Protein AF-A0AAV8ZEA8-F1 (afdb_monomer)

Sequence (192 aa):
FHSNLIKFFSFSVVALVYIRYRQVKELCEKNELKPVTKKLNKICLYLGFIACYGVVMVASFQETNVLVVHLMGAAMCFGLGTIYEVLQVSISVLLYPTFGDKLVIIFRGICAVICLITHGLTFAFGVAAWFQFTGTDITKWERKDGGYDLHLISVISEWILAIVTQLFLVSFAGEFRLVQFSEPTMSPREIA

Secondary structure (DSSP, 8-state):
-HHHHHHHHHHHHHHHHHHHHHHHHHHHHHS---HHHHHHHHHHHHHHHHHHHHHHHHHHS-HHHHHHHHHHHHIIIIIHHHHHHHHHHHHHHHHTTTSS-HHHHHHHHHHHHHHHHHHHHHHHHHHHHHHH--SS-TT---TTSTTHHHHHHHHHHHHHHHHHHHHHHHTTHHHHTTPPPPPPP-PPPP--

Nearest PDB structures (foldseek):
  6rwa-assembly1_A  TM=2.600E-01  e=2.079E+00  Photorhabdus luminescens
  8cq2-assembly1_E  TM=2.827E-01  e=3.944E+00  Photorhabdus luminescens
  6h2f-assembly1_D  TM=1.748E-01  e=6.456E+00  Aeromonas hydrophila subsp. hydrophila AL09-71
  3ja6-assembly1_H  TM=1.703E-01  e=5.046E+00  Escherichia coli

Structure (mmCIF, N/CA/C/O backbone):
data_AF-A0AAV8ZEA8-F1
#
_entry.id   AF-A0AAV8ZEA8-F1
#
loop_
_atom_site.group_PDB
_atom_site.id
_atom_site.type_symbol
_atom_site.label_atom_id
_atom_site.label_alt_id
_atom_site.label_comp_id
_atom_site.label_asym_id
_atom_site.label_entity_id
_atom_site.label_seq_id
_atom_site.pdbx_PDB_ins_code
_atom_site.Cartn_x
_atom_site.Cartn_y
_atom_site.Cartn_z
_atom_site.occupancy
_atom_site.B_iso_or_equiv
_atom_site.auth_seq_id
_atom_site.auth_comp_id
_atom_site.auth_asym_id
_atom_site.auth_atom_id
_atom_site.pdbx_PDB_model_num
ATOM 1 N N . PHE A 1 1 ? -2.559 18.029 -16.724 1.00 44.84 1 PHE A N 1
ATOM 2 C CA . PHE A 1 1 ? -3.841 17.415 -16.308 1.00 44.84 1 PHE A CA 1
ATOM 3 C C . PHE A 1 1 ? -3.645 16.112 -15.526 1.00 44.84 1 PHE A C 1
ATOM 5 O O . PHE A 1 1 ? -4.086 16.063 -14.387 1.00 44.84 1 PHE A O 1
ATOM 12 N N . HIS A 1 2 ? -2.921 15.109 -16.049 1.00 55.06 2 HIS A N 1
ATOM 13 C CA . HIS A 1 2 ? -2.700 13.822 -15.353 1.00 55.06 2 HIS A CA 1
ATOM 14 C C . HIS A 1 2 ? -2.015 13.946 -13.969 1.00 55.06 2 HIS A C 1
ATOM 16 O O . HIS A 1 2 ? -2.480 13.345 -13.008 1.00 55.06 2 HIS A O 1
ATOM 22 N N . SER A 1 3 ? -0.990 14.798 -13.815 1.00 62.41 3 SER A N 1
ATOM 23 C CA . SER A 1 3 ? -0.296 14.988 -12.520 1.00 62.41 3 SER A CA 1
ATOM 24 C C . SER A 1 3 ? -1.189 15.582 -11.410 1.00 62.41 3 SER A C 1
ATOM 26 O O . SER A 1 3 ? -1.038 15.233 -10.242 1.00 62.41 3 SER A O 1
ATOM 28 N N . ASN A 1 4 ? -2.162 16.438 -11.748 1.00 69.06 4 ASN A N 1
ATOM 29 C CA . ASN A 1 4 ? -3.035 17.069 -10.746 1.00 69.06 4 ASN A CA 1
ATOM 30 C C . ASN A 1 4 ? -4.078 16.091 -10.188 1.00 69.06 4 ASN A C 1
ATOM 32 O O . ASN A 1 4 ? -4.397 16.154 -9.003 1.00 69.06 4 ASN A O 1
ATOM 36 N N . LEU A 1 5 ? -4.566 15.164 -11.020 1.00 71.31 5 LEU A N 1
ATOM 37 C CA . LEU A 1 5 ? -5.507 14.127 -10.594 1.00 71.31 5 LEU A CA 1
ATOM 38 C C . LEU A 1 5 ? -4.861 13.179 -9.579 1.00 71.31 5 LEU A C 1
ATOM 40 O O . LEU A 1 5 ? -5.462 12.877 -8.552 1.00 71.31 5 LEU A O 1
ATOM 44 N N . ILE A 1 6 ? -3.612 12.771 -9.823 1.00 67.50 6 ILE A N 1
ATOM 45 C CA . ILE A 1 6 ? -2.898 11.878 -8.904 1.00 67.50 6 ILE A CA 1
ATOM 46 C C . ILE A 1 6 ? -2.579 12.595 -7.586 1.00 67.50 6 ILE A C 1
ATOM 48 O O . ILE A 1 6 ? -2.721 12.002 -6.525 1.00 67.50 6 ILE A O 1
ATOM 52 N N . LYS A 1 7 ? -2.251 13.894 -7.610 1.00 68.25 7 LYS A N 1
ATOM 53 C CA . LYS A 1 7 ? -2.067 14.685 -6.378 1.00 68.25 7 LYS A CA 1
ATOM 54 C C . LYS A 1 7 ? -3.353 14.791 -5.549 1.00 68.25 7 LYS A C 1
ATOM 56 O O . LYS A 1 7 ? -3.305 14.655 -4.328 1.00 68.25 7 LYS A O 1
ATOM 61 N N . PHE A 1 8 ? -4.501 14.996 -6.197 1.00 74.19 8 PHE A N 1
ATOM 62 C CA . PHE A 1 8 ? -5.804 14.984 -5.523 1.00 74.19 8 PHE A CA 1
ATOM 63 C C . PHE A 1 8 ? -6.130 13.601 -4.937 1.00 74.19 8 PHE A C 1
ATOM 65 O O . PHE A 1 8 ? -6.609 13.485 -3.805 1.00 74.19 8 PHE A O 1
ATOM 72 N N . PHE A 1 9 ? -5.808 12.543 -5.682 1.00 74.75 9 PHE A N 1
ATOM 73 C CA . PHE A 1 9 ? -5.916 11.172 -5.206 1.00 74.75 9 PHE A CA 1
ATOM 74 C C . PHE A 1 9 ? -5.034 10.933 -3.966 1.00 74.75 9 PHE A C 1
ATOM 76 O O . PHE A 1 9 ? -5.543 10.471 -2.948 1.00 74.75 9 PHE A O 1
ATOM 83 N N . SER A 1 10 ? -3.761 11.349 -3.978 1.00 73.00 10 SER A N 1
ATOM 84 C CA . SER A 1 10 ? -2.870 11.256 -2.813 1.00 73.00 10 SER A CA 1
ATOM 85 C C . SER A 1 10 ? -3.448 11.954 -1.582 1.00 73.00 10 SER A C 1
ATOM 87 O O . SER A 1 10 ? -3.397 11.398 -0.489 1.00 73.00 10 SER A O 1
ATOM 89 N N . PHE A 1 11 ? -4.041 13.143 -1.740 1.00 81.00 11 PHE A N 1
ATOM 90 C CA . PHE A 1 11 ? -4.688 13.846 -0.627 1.00 81.00 11 PHE A CA 1
ATOM 91 C C . PHE A 1 11 ? -5.869 13.050 -0.052 1.00 81.00 11 PHE A C 1
ATOM 93 O O . PHE A 1 11 ? -6.026 12.953 1.166 1.00 81.00 11 PHE A O 1
ATOM 100 N N . SER A 1 12 ? -6.659 12.419 -0.922 1.00 84.56 12 SER A N 1
ATOM 101 C CA . SER A 1 12 ? -7.774 11.558 -0.515 1.00 84.56 12 SER A CA 1
ATOM 102 C C . SER A 1 12 ? -7.289 10.327 0.262 1.00 84.56 12 SER A C 1
ATOM 104 O O . SER A 1 12 ? -7.899 9.957 1.266 1.00 84.56 12 SER A O 1
ATOM 106 N N . VAL A 1 13 ? -6.159 9.729 -0.136 1.00 87.75 13 VAL A N 1
ATOM 107 C CA . VAL A 1 13 ? -5.550 8.606 0.597 1.00 87.75 13 VAL A CA 1
ATOM 108 C C . VAL A 1 13 ? -4.981 9.057 1.946 1.00 87.75 13 VAL A C 1
ATOM 110 O O . VAL A 1 13 ? -5.185 8.369 2.943 1.00 87.75 13 VAL A O 1
ATOM 113 N N . VAL A 1 14 ? -4.353 10.236 2.030 1.00 92.38 14 VAL A N 1
ATOM 114 C CA . VAL A 1 14 ? -3.906 10.811 3.316 1.00 92.38 14 VAL A CA 1
ATOM 115 C C . VAL A 1 14 ? -5.090 10.997 4.266 1.00 92.38 14 VAL A C 1
ATOM 117 O O . VAL A 1 14 ? -5.013 10.603 5.433 1.00 92.38 14 VAL A O 1
ATOM 120 N N . ALA A 1 15 ? -6.199 11.553 3.769 1.00 91.81 15 ALA A N 1
ATOM 121 C CA . ALA A 1 15 ? -7.421 11.710 4.548 1.00 91.81 15 ALA A CA 1
ATOM 122 C C . ALA A 1 15 ? -7.966 10.350 5.012 1.00 91.81 15 ALA A C 1
ATOM 124 O O . ALA A 1 15 ? -8.276 10.193 6.190 1.00 91.81 15 ALA A O 1
ATOM 125 N N . LEU A 1 16 ? -8.008 9.347 4.129 1.00 93.44 16 LEU A N 1
ATOM 126 C CA . LEU A 1 16 ? -8.414 7.979 4.462 1.00 93.44 16 LEU A CA 1
ATOM 127 C C . LEU A 1 16 ? -7.542 7.375 5.56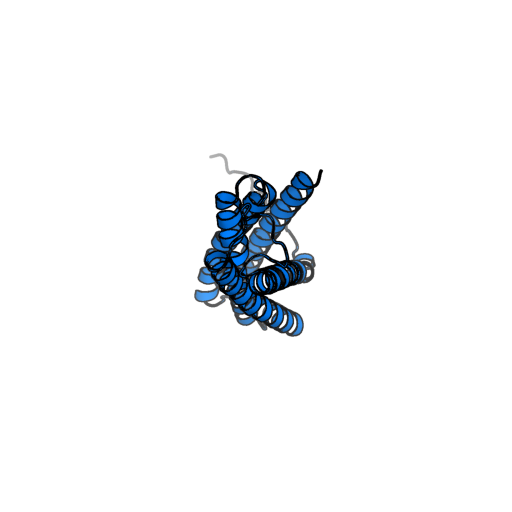9 1.00 93.44 16 LEU A C 1
ATOM 129 O O . LEU A 1 16 ? -8.081 6.860 6.549 1.00 93.44 16 LEU A O 1
ATOM 133 N N . VAL A 1 17 ? -6.214 7.468 5.456 1.00 95.56 17 VAL A N 1
ATOM 134 C CA . VAL A 1 17 ? -5.270 6.957 6.465 1.00 95.56 17 VAL A CA 1
ATOM 135 C C . VAL A 1 17 ? -5.513 7.632 7.814 1.00 95.56 17 VAL A C 1
ATOM 137 O O . VAL A 1 17 ? -5.556 6.960 8.848 1.00 95.56 17 VAL A O 1
ATOM 140 N N . TYR A 1 18 ? -5.717 8.951 7.815 1.00 95.19 18 TYR A N 1
ATOM 141 C CA . TYR A 1 18 ? -5.986 9.705 9.035 1.00 95.19 18 TYR A CA 1
ATOM 142 C C . TYR A 1 18 ? -7.343 9.352 9.658 1.00 95.19 18 TYR A C 1
ATOM 144 O O . TYR A 1 18 ? -7.418 9.109 10.865 1.00 95.19 18 TYR A O 1
ATOM 152 N N . ILE A 1 19 ? -8.409 9.276 8.856 1.00 94.31 19 ILE A N 1
ATOM 153 C CA . ILE A 1 19 ? -9.749 8.887 9.316 1.00 94.31 19 ILE A CA 1
ATOM 154 C C . ILE A 1 19 ? -9.699 7.479 9.908 1.00 94.31 19 ILE A C 1
ATOM 156 O O . ILE A 1 19 ? -10.193 7.272 11.018 1.00 94.31 19 ILE A O 1
ATOM 160 N N . ARG A 1 20 ? -9.025 6.532 9.239 1.00 95.50 20 ARG A N 1
ATOM 161 C CA . ARG A 1 20 ? -8.834 5.175 9.762 1.00 95.50 20 ARG A CA 1
ATOM 162 C C . ARG A 1 20 ? -8.111 5.189 11.104 1.00 95.50 20 ARG A C 1
ATOM 164 O O . ARG A 1 20 ? -8.562 4.545 12.047 1.00 95.50 20 ARG A O 1
ATOM 171 N N . TYR A 1 21 ? -7.031 5.959 11.221 1.00 96.31 21 TYR A N 1
ATOM 172 C CA . TYR A 1 21 ? -6.312 6.111 12.483 1.00 96.31 21 TYR A CA 1
ATOM 173 C C . TYR A 1 21 ? -7.220 6.627 13.607 1.00 96.31 21 TYR A C 1
ATOM 175 O O . TYR A 1 21 ? -7.222 6.062 14.706 1.00 96.31 21 TYR A O 1
ATOM 183 N N . ARG A 1 22 ? -8.008 7.677 13.339 1.00 94.38 22 ARG A N 1
ATOM 184 C CA . ARG A 1 22 ? -8.935 8.263 14.317 1.00 94.38 22 ARG A CA 1
ATOM 185 C C . ARG A 1 22 ? -10.030 7.282 14.721 1.00 94.38 22 ARG A C 1
ATOM 187 O O . ARG A 1 22 ? -10.283 7.148 15.912 1.00 94.38 22 ARG A O 1
ATOM 194 N N . GLN A 1 23 ? -10.599 6.557 13.763 1.00 93.00 23 GLN A N 1
ATOM 195 C CA . GLN A 1 23 ? -11.608 5.529 14.006 1.00 93.00 23 GLN A CA 1
ATOM 196 C C . GLN A 1 23 ? -11.087 4.436 14.947 1.00 93.00 23 GLN A C 1
ATOM 198 O O . GLN A 1 23 ? -11.713 4.134 15.958 1.00 93.00 23 GLN A O 1
ATOM 203 N N . VAL A 1 24 ? -9.910 3.872 14.660 1.00 94.12 24 VAL A N 1
ATOM 204 C CA . VAL A 1 24 ? -9.317 2.823 15.503 1.00 94.12 24 VAL A CA 1
ATOM 205 C C . VAL A 1 24 ? -8.946 3.373 16.884 1.00 94.12 24 VAL A C 1
ATOM 207 O O . VAL A 1 24 ? -9.132 2.682 17.884 1.00 94.12 24 VAL A O 1
ATOM 210 N N . LYS A 1 25 ? -8.446 4.615 16.964 1.00 94.00 25 LYS A N 1
ATOM 211 C CA . LYS A 1 25 ? -8.108 5.265 18.239 1.00 94.00 25 LYS A CA 1
ATOM 212 C C . LYS A 1 25 ? -9.343 5.395 19.136 1.00 94.00 25 LYS A C 1
ATOM 214 O O . LYS A 1 25 ? -9.292 4.951 20.277 1.00 94.00 25 LYS A O 1
ATOM 219 N N . GLU A 1 26 ? -10.432 5.921 18.589 1.00 91.25 26 GLU A N 1
ATOM 220 C CA . GLU A 1 26 ? -11.711 6.091 19.281 1.00 91.25 26 GLU A CA 1
ATOM 221 C C . GLU A 1 26 ? -12.262 4.749 19.791 1.00 91.25 26 GLU A C 1
ATOM 223 O O . GLU A 1 26 ? -12.637 4.614 20.954 1.00 91.25 26 GLU A O 1
ATOM 228 N N . LEU A 1 27 ? -12.241 3.711 18.945 1.00 90.56 27 LEU A N 1
ATOM 229 C CA . LEU A 1 27 ? -12.671 2.364 19.333 1.00 90.56 27 LEU A CA 1
ATOM 230 C C . LEU A 1 27 ? -11.823 1.790 20.474 1.00 90.56 27 LEU A C 1
ATOM 232 O O . LEU A 1 27 ? -12.363 1.122 21.356 1.00 90.56 27 LEU A O 1
ATOM 236 N N . CYS A 1 28 ? -10.513 2.057 20.476 1.00 90.06 28 CYS A N 1
ATOM 237 C CA . CYS A 1 28 ? -9.618 1.625 21.549 1.00 90.06 28 CYS A CA 1
ATOM 238 C C . CYS A 1 28 ? -9.827 2.384 22.865 1.00 90.06 28 CYS A C 1
ATOM 240 O O . CYS A 1 28 ? -9.447 1.868 23.916 1.00 90.06 28 CYS A O 1
ATOM 242 N N . GLU A 1 29 ? -10.346 3.609 22.815 1.00 87.69 29 GLU A N 1
ATOM 243 C CA . GLU A 1 29 ? -10.670 4.412 23.998 1.00 87.69 29 GLU A CA 1
ATOM 244 C C . GLU A 1 29 ? -12.027 3.999 24.583 1.00 87.69 29 GLU A C 1
ATOM 246 O O . GLU A 1 29 ? -12.138 3.867 25.796 1.00 87.69 29 GLU A O 1
ATOM 251 N N . LYS A 1 30 ? -13.016 3.692 23.732 1.00 86.69 30 LYS A N 1
ATOM 252 C CA . LYS A 1 30 ? -14.370 3.293 24.153 1.00 86.69 30 LYS A CA 1
ATOM 253 C C . LYS A 1 30 ? -14.509 1.849 24.639 1.00 86.69 30 LYS A C 1
ATOM 255 O O . LYS A 1 30 ? -15.367 1.586 25.470 1.00 86.69 30 LYS A O 1
ATOM 260 N N . ASN A 1 31 ? -13.718 0.915 24.108 1.00 82.06 31 ASN A N 1
ATOM 261 C CA . ASN A 1 31 ? -13.928 -0.527 24.324 1.00 82.06 31 ASN A CA 1
ATOM 262 C C . ASN A 1 31 ? -12.766 -1.228 25.052 1.00 82.06 31 ASN A C 1
ATOM 264 O O . ASN A 1 31 ? -12.605 -2.435 24.898 1.00 82.06 31 ASN A O 1
ATOM 268 N N . GLU A 1 32 ? -11.906 -0.482 25.759 1.00 78.69 32 GLU A N 1
ATOM 269 C CA . GLU A 1 32 ? -10.740 -1.016 26.498 1.00 78.69 32 GLU A CA 1
ATOM 270 C C . GLU A 1 32 ? -9.889 -2.029 25.699 1.00 78.69 32 GLU A C 1
ATOM 272 O O . GLU A 1 32 ? -9.391 -3.031 26.213 1.00 78.69 32 GLU A O 1
ATOM 277 N N . LEU A 1 33 ? -9.714 -1.777 24.398 1.00 81.62 33 LEU A N 1
ATOM 278 C CA . LEU A 1 33 ? -9.031 -2.719 23.513 1.00 81.62 33 LEU A CA 1
ATOM 279 C C . LEU A 1 33 ? -7.552 -2.897 23.878 1.00 81.62 33 LEU A C 1
ATOM 281 O O . LEU A 1 33 ? -6.901 -2.006 24.434 1.00 81.62 33 LEU A O 1
ATOM 285 N N . LYS A 1 34 ? -6.999 -4.049 23.472 1.00 80.81 34 LYS A N 1
ATO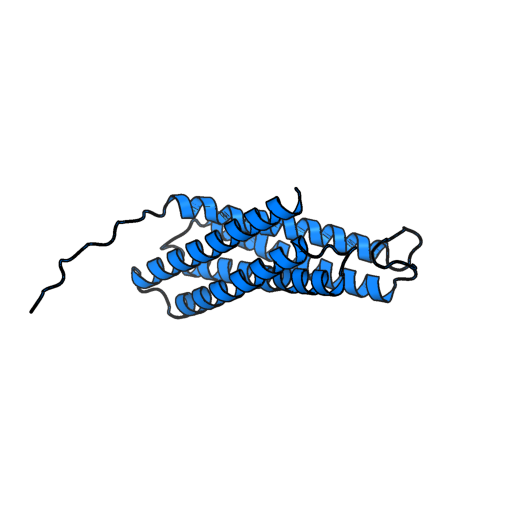M 286 C CA . LYS A 1 34 ? -5.618 -4.456 23.766 1.00 80.81 34 LYS A CA 1
ATOM 287 C C . LYS A 1 34 ? -4.610 -3.329 23.456 1.00 80.81 34 LYS A C 1
ATOM 289 O O . LYS A 1 34 ? -4.654 -2.757 22.362 1.00 80.81 34 LYS A O 1
ATOM 294 N N . PRO A 1 35 ? -3.615 -3.070 24.331 1.00 86.69 35 PRO A N 1
ATOM 295 C CA . PRO A 1 35 ? -2.593 -2.038 24.108 1.00 86.69 35 PRO A CA 1
ATOM 296 C C . PRO A 1 35 ? -1.833 -2.180 22.781 1.00 86.69 35 PRO A C 1
ATOM 298 O O . PRO A 1 35 ? -1.438 -1.184 22.170 1.00 86.69 35 PRO A O 1
ATOM 301 N N . VAL A 1 36 ? -1.669 -3.419 22.301 1.00 91.44 36 VAL A N 1
ATOM 302 C CA . VAL A 1 36 ? -1.047 -3.710 21.004 1.00 91.44 36 VAL A CA 1
ATOM 303 C C . VAL A 1 36 ? -1.787 -3.034 19.846 1.00 91.44 36 VAL A C 1
ATOM 305 O O . VAL A 1 36 ? -1.133 -2.480 18.967 1.00 91.44 36 VAL A O 1
ATOM 308 N N . THR A 1 37 ? -3.123 -2.964 19.876 1.00 93.38 37 THR A N 1
ATOM 309 C CA . THR A 1 37 ? -3.930 -2.322 18.827 1.00 93.38 37 THR A CA 1
ATOM 310 C C . THR A 1 37 ? -3.624 -0.828 18.735 1.00 93.38 37 THR A C 1
ATOM 312 O O . THR A 1 37 ? -3.417 -0.308 17.640 1.00 93.38 37 THR A O 1
ATOM 315 N N . LYS A 1 38 ? -3.484 -0.139 19.879 1.00 93.38 38 LYS A N 1
ATOM 316 C CA . LYS A 1 38 ? -3.106 1.288 19.932 1.00 93.38 38 LYS A CA 1
ATOM 317 C C . LYS A 1 38 ? -1.721 1.526 19.319 1.00 93.38 38 LYS A C 1
ATOM 319 O O . LYS A 1 38 ? -1.539 2.471 18.549 1.00 93.38 38 LYS A O 1
ATOM 324 N N . LYS A 1 39 ? -0.753 0.652 19.624 1.00 95.12 39 LYS A N 1
ATOM 325 C CA . LYS A 1 39 ? 0.609 0.721 19.070 1.00 95.12 39 LYS A CA 1
ATOM 326 C C . LYS A 1 39 ? 0.611 0.494 17.556 1.00 95.12 39 LYS A C 1
ATOM 328 O O . LYS A 1 39 ? 1.165 1.315 16.829 1.00 95.12 39 LYS A O 1
ATOM 333 N N . LEU A 1 40 ? -0.038 -0.575 17.086 1.00 96.81 40 LEU A N 1
ATOM 334 C CA . LEU A 1 40 ? -0.146 -0.891 15.659 1.00 96.81 40 LEU A CA 1
ATOM 335 C C . LEU A 1 40 ? -0.835 0.234 14.883 1.00 96.81 40 LEU A C 1
ATOM 337 O O . LEU A 1 40 ? -0.357 0.619 13.820 1.00 96.81 40 LEU A O 1
ATOM 341 N N . ASN A 1 41 ? -1.899 0.815 15.440 1.00 97.38 41 ASN A N 1
ATOM 342 C CA . ASN A 1 41 ? -2.613 1.928 14.822 1.00 97.38 41 ASN A CA 1
ATOM 343 C C . ASN A 1 41 ? -1.711 3.157 14.617 1.00 97.38 41 ASN A C 1
ATOM 345 O O . ASN A 1 41 ? -1.708 3.766 13.548 1.00 97.38 41 ASN A O 1
ATOM 349 N N . LYS A 1 42 ? -0.888 3.500 15.617 1.00 97.25 42 LYS A N 1
ATOM 350 C CA . LYS A 1 42 ? 0.067 4.612 15.509 1.00 97.25 42 LYS A CA 1
ATOM 351 C C . LYS A 1 42 ? 1.170 4.327 14.482 1.00 97.25 42 LYS A C 1
ATOM 353 O O . LYS A 1 42 ? 1.532 5.222 13.728 1.00 97.25 42 LYS A O 1
ATOM 358 N N . ILE A 1 43 ? 1.677 3.093 14.419 1.00 98.00 43 ILE A N 1
ATOM 359 C CA . ILE A 1 43 ? 2.650 2.675 13.394 1.00 98.00 43 ILE A CA 1
ATOM 360 C C . ILE A 1 43 ? 2.035 2.802 11.993 1.00 98.00 43 ILE A C 1
ATOM 362 O O . ILE A 1 43 ? 2.649 3.396 11.111 1.00 98.00 43 ILE A O 1
ATOM 366 N N . CYS A 1 44 ? 0.801 2.321 11.808 1.00 97.69 44 CYS A N 1
ATOM 367 C CA . CYS A 1 44 ? 0.085 2.421 10.538 1.00 97.69 44 CYS A CA 1
ATOM 368 C C . CYS A 1 44 ? -0.105 3.867 10.075 1.00 97.69 44 CYS A C 1
ATOM 370 O O . CYS A 1 44 ? -0.004 4.126 8.883 1.00 97.69 44 CYS A O 1
ATOM 372 N N . LEU A 1 45 ? -0.360 4.809 10.989 1.00 98.06 45 LEU A N 1
ATOM 373 C CA . LEU A 1 45 ? -0.476 6.227 10.639 1.00 98.06 45 LEU A CA 1
ATOM 374 C C . LEU A 1 45 ? 0.802 6.740 9.961 1.00 98.06 45 LEU A C 1
ATOM 376 O O . LEU A 1 45 ? 0.735 7.319 8.879 1.00 98.06 45 LEU A O 1
ATOM 380 N N . TYR A 1 46 ? 1.963 6.502 10.578 1.00 98.12 46 TYR A N 1
ATOM 381 C CA . TYR A 1 46 ? 3.237 6.959 10.023 1.00 98.12 46 TYR A CA 1
ATOM 382 C C . TYR A 1 46 ? 3.585 6.232 8.724 1.00 98.12 46 TYR A C 1
ATOM 384 O O . TYR A 1 46 ? 3.938 6.890 7.751 1.00 98.12 46 TYR A O 1
ATOM 392 N N . LEU A 1 47 ? 3.429 4.903 8.674 1.00 97.50 47 LEU A N 1
ATOM 393 C CA . LEU A 1 47 ? 3.657 4.135 7.445 1.00 97.50 47 LEU A CA 1
ATOM 394 C C . LEU A 1 47 ? 2.761 4.620 6.303 1.00 97.50 47 LEU A C 1
ATOM 396 O O . LEU A 1 47 ? 3.251 4.854 5.204 1.00 97.50 47 LEU A O 1
ATOM 400 N N . GLY A 1 48 ? 1.473 4.837 6.577 1.00 96.62 48 GLY A N 1
ATOM 401 C CA . GLY A 1 48 ? 0.515 5.324 5.592 1.00 96.62 48 GLY A CA 1
ATOM 402 C C . GLY A 1 48 ? 0.862 6.721 5.076 1.00 96.62 48 GLY A C 1
ATOM 403 O O . GLY A 1 48 ? 0.790 6.954 3.874 1.00 96.62 48 GLY A O 1
ATOM 404 N N . PHE A 1 49 ? 1.311 7.642 5.936 1.00 97.00 49 PHE A N 1
ATOM 405 C CA . PHE A 1 49 ? 1.775 8.965 5.496 1.00 97.00 49 PHE A CA 1
ATOM 406 C C . PHE A 1 49 ? 3.033 8.898 4.627 1.00 97.00 49 PHE A C 1
ATOM 408 O O . PHE A 1 49 ? 3.100 9.583 3.606 1.00 97.00 49 PHE A O 1
ATOM 415 N N . ILE A 1 50 ? 4.002 8.055 4.988 1.00 97.06 50 ILE A N 1
ATOM 416 C CA . ILE A 1 50 ? 5.217 7.869 4.186 1.00 97.06 50 ILE A CA 1
ATOM 417 C C . ILE A 1 50 ? 4.867 7.219 2.834 1.00 97.06 50 ILE A C 1
ATOM 419 O O . ILE A 1 50 ? 5.364 7.659 1.799 1.00 97.06 50 ILE A O 1
ATOM 423 N N . ALA A 1 51 ? 3.953 6.245 2.811 1.00 96.38 51 ALA A N 1
ATOM 424 C CA . ALA A 1 51 ? 3.464 5.639 1.573 1.00 96.38 51 ALA A CA 1
ATOM 425 C C . ALA A 1 51 ? 2.735 6.658 0.679 1.00 96.38 51 ALA A C 1
ATOM 427 O O . ALA A 1 51 ? 3.009 6.735 -0.517 1.00 96.38 51 ALA A O 1
ATOM 428 N N . CYS A 1 52 ? 1.877 7.511 1.255 1.00 94.38 52 CYS A N 1
ATOM 429 C CA . CYS A 1 52 ? 1.213 8.597 0.526 1.00 94.38 52 CYS A CA 1
ATOM 430 C C . CYS A 1 52 ? 2.212 9.590 -0.079 1.00 94.38 52 CYS A C 1
ATOM 432 O O . CYS A 1 52 ? 2.011 10.064 -1.198 1.00 94.38 52 CYS A O 1
ATOM 434 N N . TYR A 1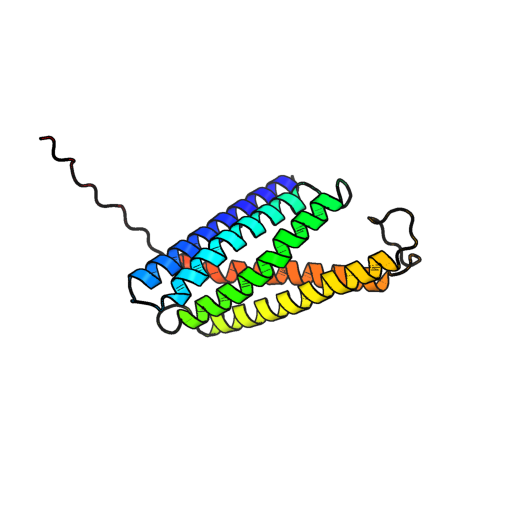 53 ? 3.295 9.897 0.639 1.00 94.06 53 TYR A N 1
ATOM 435 C CA . TYR A 1 53 ? 4.384 10.708 0.101 1.00 94.06 53 TYR A CA 1
ATOM 436 C C . TYR A 1 53 ? 5.060 10.017 -1.096 1.00 94.06 53 TYR A C 1
ATOM 438 O O . TYR A 1 53 ? 5.292 10.662 -2.118 1.00 94.06 53 TYR A O 1
ATOM 446 N N . GLY A 1 54 ? 5.257 8.696 -1.029 1.00 94.56 54 GLY A N 1
ATOM 447 C CA . GLY A 1 54 ? 5.699 7.882 -2.165 1.00 94.56 54 GLY A CA 1
ATOM 448 C C . GLY A 1 54 ? 4.800 8.025 -3.399 1.00 94.56 54 GLY A C 1
ATOM 449 O O . GLY A 1 54 ? 5.309 8.244 -4.496 1.00 94.56 54 GLY A O 1
ATOM 450 N N . VAL A 1 55 ? 3.468 8.014 -3.231 1.00 91.94 55 VAL A N 1
ATOM 451 C CA . VAL A 1 55 ? 2.515 8.255 -4.339 1.00 91.94 55 VAL A CA 1
ATOM 452 C C . VAL A 1 55 ? 2.767 9.618 -4.993 1.00 91.94 55 VAL A C 1
ATOM 454 O O . VAL A 1 55 ? 2.792 9.726 -6.217 1.00 91.94 55 VAL A O 1
ATOM 457 N N . VAL A 1 56 ? 2.984 10.668 -4.191 1.00 91.62 56 VAL A N 1
ATOM 458 C CA . VAL A 1 56 ? 3.284 12.014 -4.713 1.00 91.62 56 VAL A CA 1
ATOM 459 C C . VAL A 1 56 ? 4.594 12.020 -5.502 1.00 91.62 56 VAL A C 1
ATOM 461 O O . VAL A 1 56 ? 4.659 12.676 -6.544 1.00 91.62 56 VAL A O 1
ATOM 464 N N . MET A 1 57 ? 5.615 11.286 -5.050 1.00 92.12 57 MET A N 1
ATOM 465 C CA . MET A 1 57 ? 6.888 11.162 -5.765 1.00 92.12 57 MET A CA 1
ATOM 466 C C . MET A 1 57 ? 6.710 10.465 -7.116 1.00 92.12 57 MET A C 1
ATOM 468 O O . MET A 1 57 ? 7.065 11.056 -8.132 1.00 92.12 57 MET A O 1
ATOM 472 N N . VAL A 1 58 ? 6.089 9.281 -7.150 1.00 91.38 58 VAL A N 1
ATOM 473 C CA . VAL A 1 58 ? 5.808 8.529 -8.392 1.00 91.38 58 VAL A CA 1
ATOM 474 C C . VAL A 1 58 ? 5.023 9.386 -9.392 1.00 91.38 58 VAL A C 1
ATOM 476 O O . VAL A 1 58 ? 5.324 9.410 -10.583 1.00 91.38 58 VAL A O 1
ATOM 479 N N . ALA A 1 59 ? 4.048 10.156 -8.900 1.00 87.00 59 ALA A N 1
ATOM 480 C CA . ALA A 1 59 ? 3.216 11.038 -9.716 1.00 87.00 59 ALA A CA 1
ATOM 481 C C . ALA A 1 59 ? 3.935 12.286 -10.248 1.00 87.00 59 ALA A C 1
ATOM 483 O O . ALA A 1 59 ? 3.522 12.864 -11.258 1.00 87.00 59 ALA A O 1
ATOM 484 N N . SER A 1 60 ? 4.946 12.763 -9.520 1.00 88.12 60 SER A N 1
ATOM 485 C CA . SER A 1 60 ? 5.679 13.991 -9.847 1.00 88.12 60 SER A CA 1
ATOM 486 C C . SER A 1 60 ? 6.923 13.707 -10.686 1.00 88.12 60 SER A C 1
ATOM 488 O O . SER A 1 60 ? 7.303 14.533 -11.512 1.00 88.12 60 SER A O 1
ATOM 490 N N . PHE A 1 61 ? 7.526 12.533 -10.506 1.00 89.62 61 PHE A N 1
ATOM 491 C CA . PHE A 1 61 ? 8.737 12.090 -11.178 1.00 89.62 61 PHE A CA 1
ATOM 492 C C . PHE A 1 61 ? 8.424 10.798 -11.924 1.00 89.62 61 PHE A C 1
ATOM 494 O O . PHE A 1 61 ? 8.501 9.706 -11.369 1.00 89.62 61 PHE A O 1
ATOM 501 N N . GLN A 1 62 ? 8.021 10.934 -13.187 1.00 86.75 62 GLN A N 1
ATOM 502 C CA . GLN A 1 62 ? 7.835 9.780 -14.063 1.00 86.75 62 GLN A CA 1
ATOM 503 C C . GLN A 1 62 ? 9.178 9.097 -14.338 1.00 86.75 62 GLN A C 1
ATOM 505 O O . GLN A 1 62 ? 10.228 9.748 -14.314 1.00 86.75 62 GLN A O 1
ATOM 510 N N . GLU A 1 63 ? 9.120 7.798 -14.626 1.00 84.56 63 GLU A N 1
ATOM 511 C CA . GLU A 1 63 ? 10.279 6.952 -14.926 1.00 84.56 63 GLU A CA 1
ATOM 512 C C . GLU A 1 63 ? 11.186 7.561 -16.010 1.00 84.56 63 GLU A C 1
ATOM 514 O O . GLU A 1 63 ? 12.406 7.586 -15.867 1.00 84.56 63 GLU A O 1
ATOM 519 N N . THR A 1 64 ? 10.579 8.167 -17.035 1.00 84.81 64 THR A N 1
ATOM 520 C CA . THR A 1 64 ? 11.260 8.823 -18.163 1.00 84.81 64 THR A CA 1
ATOM 521 C C . THR A 1 64 ? 11.985 10.119 -17.800 1.00 84.81 64 THR A C 1
ATOM 523 O O . THR A 1 64 ? 12.791 10.603 -18.589 1.00 84.81 64 THR A O 1
ATOM 526 N N . ASN A 1 65 ? 11.680 10.721 -16.645 1.00 85.75 65 ASN A N 1
ATOM 527 C CA . ASN A 1 65 ? 12.231 12.016 -16.245 1.00 85.75 65 ASN A CA 1
ATOM 528 C C . ASN A 1 65 ? 13.368 11.843 -15.237 1.00 85.75 65 ASN A C 1
ATOM 530 O O . ASN A 1 65 ? 14.477 12.320 -15.462 1.00 85.75 65 ASN A O 1
ATOM 534 N N . VAL A 1 66 ? 13.078 11.201 -14.099 1.00 90.19 66 VAL A N 1
ATOM 535 C CA . VAL A 1 66 ? 14.040 11.015 -13.001 1.00 90.19 66 VAL A CA 1
ATOM 536 C C . VAL A 1 66 ? 13.826 9.642 -12.360 1.00 90.19 66 VAL A C 1
ATOM 538 O O . VAL A 1 66 ? 13.242 9.522 -11.281 1.00 90.19 66 VAL A O 1
ATOM 541 N N . LEU A 1 67 ? 14.325 8.603 -13.032 1.00 89.25 67 LEU A N 1
ATOM 542 C CA . LEU A 1 67 ? 14.154 7.193 -12.665 1.00 89.25 67 LEU A CA 1
ATOM 543 C C . LEU A 1 67 ? 14.459 6.894 -11.190 1.00 89.25 67 LEU A C 1
ATOM 545 O O . LEU A 1 67 ? 13.665 6.254 -10.513 1.00 89.25 67 LEU A O 1
ATOM 549 N N . VAL A 1 68 ? 15.575 7.393 -10.651 1.00 91.94 68 VAL A N 1
ATOM 550 C CA . VAL A 1 68 ? 15.965 7.109 -9.255 1.00 91.94 68 VAL A CA 1
ATOM 551 C C . VAL A 1 68 ? 14.915 7.613 -8.261 1.00 91.94 68 VAL A C 1
ATOM 553 O O . VAL A 1 68 ? 14.545 6.900 -7.330 1.00 91.94 68 VAL A O 1
ATOM 556 N N . VAL A 1 69 ? 14.388 8.820 -8.477 1.00 94.31 69 VAL A N 1
ATOM 557 C CA . VAL A 1 69 ? 13.357 9.406 -7.608 1.00 94.31 69 VAL A CA 1
ATOM 558 C C . VAL A 1 69 ? 12.030 8.663 -7.774 1.00 94.31 69 VAL A C 1
ATOM 560 O O . V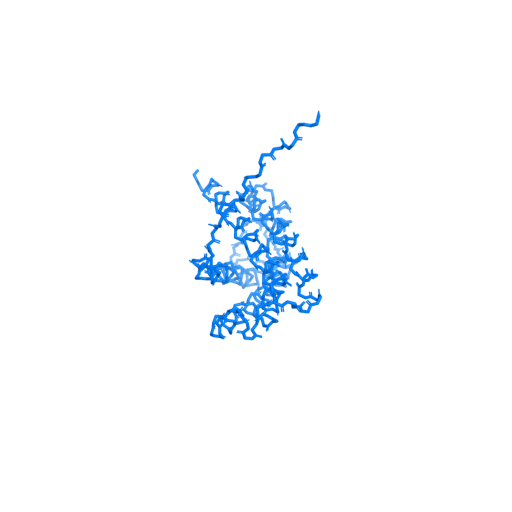AL A 1 69 ? 11.332 8.439 -6.785 1.00 94.31 69 VAL A O 1
ATOM 563 N N . HIS A 1 70 ? 11.710 8.225 -8.995 1.00 93.44 70 HIS A N 1
ATOM 564 C CA . HIS A 1 70 ? 10.554 7.371 -9.261 1.00 93.44 70 HIS A CA 1
ATOM 565 C C . HIS A 1 70 ? 10.631 6.056 -8.473 1.00 93.44 70 HIS A C 1
ATOM 567 O O . HIS A 1 70 ? 9.699 5.724 -7.744 1.00 93.44 70 HIS A O 1
ATOM 573 N N . LEU A 1 71 ? 11.766 5.351 -8.545 1.00 92.75 71 LEU A N 1
ATOM 574 C CA . LEU A 1 71 ? 11.986 4.082 -7.846 1.00 92.75 71 LEU A CA 1
ATOM 575 C C . LEU A 1 71 ? 11.949 4.244 -6.320 1.00 92.75 71 LEU A C 1
ATOM 577 O O . LEU A 1 71 ? 11.358 3.414 -5.630 1.00 92.75 71 LEU A O 1
ATOM 581 N N . MET A 1 72 ? 12.508 5.335 -5.779 1.00 95.62 72 MET A N 1
ATOM 582 C CA . MET A 1 72 ? 12.356 5.671 -4.356 1.00 95.62 72 MET A CA 1
ATOM 583 C C . MET A 1 72 ? 10.881 5.867 -3.983 1.00 95.62 72 MET A C 1
ATOM 585 O O . MET A 1 72 ? 10.415 5.319 -2.984 1.00 95.62 72 MET A O 1
ATOM 589 N N . GLY A 1 73 ? 10.135 6.609 -4.806 1.00 95.31 73 GLY A N 1
ATOM 590 C CA . GLY A 1 73 ? 8.701 6.806 -4.628 1.00 95.31 73 GLY A CA 1
ATOM 591 C C . GLY A 1 73 ? 7.922 5.491 -4.660 1.00 95.31 73 GLY A C 1
ATOM 592 O O . GLY A 1 73 ? 7.079 5.265 -3.793 1.00 95.31 73 GLY A O 1
ATOM 593 N N . ALA A 1 74 ? 8.234 4.605 -5.607 1.00 94.06 74 ALA A N 1
ATOM 594 C CA . ALA A 1 74 ? 7.603 3.297 -5.751 1.00 94.06 74 ALA A CA 1
ATOM 595 C C . ALA A 1 74 ? 7.892 2.393 -4.543 1.00 94.06 74 ALA A C 1
ATOM 597 O O . ALA A 1 74 ? 6.970 1.787 -3.997 1.00 94.06 74 ALA A O 1
ATOM 598 N N . ALA A 1 75 ? 9.137 2.369 -4.053 1.00 94.25 75 ALA A N 1
ATOM 599 C CA . ALA A 1 75 ? 9.509 1.628 -2.848 1.00 94.25 75 ALA A CA 1
ATOM 600 C C . ALA A 1 75 ? 8.753 2.129 -1.604 1.00 94.25 75 ALA A C 1
ATOM 602 O O . ALA A 1 75 ? 8.261 1.327 -0.809 1.00 94.25 75 ALA A O 1
ATOM 603 N N . MET A 1 76 ? 8.602 3.449 -1.449 1.00 96.12 76 MET A N 1
ATOM 604 C CA . MET A 1 76 ? 7.821 4.036 -0.355 1.00 96.12 76 MET A CA 1
ATOM 605 C C . MET A 1 76 ? 6.326 3.730 -0.500 1.00 96.12 76 MET A C 1
ATOM 607 O O . MET A 1 76 ? 5.701 3.291 0.460 1.00 96.12 76 MET A O 1
ATOM 611 N N . CYS A 1 77 ? 5.758 3.935 -1.690 1.00 95.12 77 CYS A N 1
ATOM 612 C CA . CYS A 1 77 ? 4.341 3.726 -1.978 1.00 95.12 77 CYS A CA 1
ATOM 613 C C . CYS A 1 77 ? 3.939 2.261 -1.794 1.00 95.12 77 CYS A C 1
ATOM 615 O O . CYS A 1 77 ? 3.089 1.952 -0.964 1.00 95.12 77 CYS A O 1
ATOM 617 N N . PHE A 1 78 ? 4.566 1.356 -2.542 1.00 94.06 78 PHE A N 1
ATOM 618 C CA . PHE A 1 78 ? 4.166 -0.044 -2.589 1.00 94.06 78 PHE A CA 1
ATOM 619 C C . PHE A 1 78 ? 4.790 -0.879 -1.478 1.00 94.06 78 PHE A C 1
ATOM 621 O O . PHE A 1 78 ? 4.095 -1.700 -0.884 1.00 94.06 78 PHE A O 1
ATOM 628 N N . GLY A 1 79 ? 6.060 -0.651 -1.135 1.00 95.38 79 GLY A N 1
ATOM 629 C CA . GLY A 1 79 ? 6.716 -1.396 -0.059 1.00 95.38 79 GLY A CA 1
ATOM 630 C C . GLY A 1 79 ? 6.082 -1.101 1.297 1.00 95.38 79 GLY A C 1
ATOM 631 O O . GLY A 1 79 ? 5.559 -1.998 1.960 1.00 95.38 79 GLY A O 1
ATOM 632 N N . LEU A 1 80 ? 6.046 0.175 1.699 1.00 97.25 80 LEU A N 1
ATOM 633 C CA . LEU A 1 80 ? 5.423 0.552 2.974 1.00 97.25 80 LEU A CA 1
ATOM 634 C C . LEU A 1 80 ? 3.893 0.453 2.927 1.00 97.25 80 LEU A C 1
ATOM 636 O O . LEU A 1 80 ? 3.285 0.160 3.956 1.00 97.25 80 LEU A O 1
ATOM 640 N N . GLY A 1 81 ? 3.276 0.643 1.755 1.00 96.94 81 GLY A N 1
ATOM 641 C CA . GLY A 1 81 ? 1.845 0.418 1.541 1.00 96.94 81 GLY A CA 1
ATOM 642 C C . GLY A 1 81 ? 1.434 -1.031 1.797 1.00 96.94 81 GLY A C 1
ATOM 643 O O . GLY A 1 81 ? 0.506 -1.272 2.562 1.00 96.94 81 GLY A O 1
ATOM 644 N N . THR A 1 82 ? 2.185 -2.005 1.279 1.00 97.88 82 THR A N 1
ATOM 645 C CA . THR A 1 82 ? 1.921 -3.435 1.522 1.00 97.88 82 THR A CA 1
ATOM 646 C C . THR A 1 82 ? 2.046 -3.778 3.011 1.00 97.88 82 THR A C 1
ATOM 648 O O . THR A 1 82 ? 1.202 -4.477 3.574 1.00 97.88 82 THR A O 1
ATOM 651 N N . ILE A 1 83 ? 3.061 -3.236 3.700 1.00 98.19 83 ILE A N 1
ATOM 652 C CA . ILE A 1 83 ? 3.201 -3.407 5.158 1.00 98.19 83 ILE A CA 1
ATOM 653 C C . ILE A 1 83 ? 1.995 -2.793 5.883 1.00 98.19 83 ILE A C 1
ATOM 655 O O . ILE A 1 83 ? 1.436 -3.409 6.792 1.00 98.19 83 ILE A O 1
ATOM 659 N N . TYR A 1 84 ? 1.567 -1.594 5.478 1.00 98.25 84 TYR A N 1
ATOM 660 C CA . TYR A 1 84 ? 0.380 -0.940 6.023 1.00 98.25 84 TYR A CA 1
ATOM 661 C C . TYR A 1 84 ? -0.878 -1.807 5.859 1.00 98.25 84 TYR A C 1
ATOM 663 O O . TYR A 1 84 ? -1.617 -1.976 6.829 1.00 98.25 84 TYR A O 1
ATOM 671 N N . GLU A 1 85 ? -1.107 -2.398 4.686 1.00 98.50 85 GLU A N 1
ATOM 672 C CA . GLU A 1 85 ? -2.262 -3.263 4.411 1.00 98.50 85 GLU A CA 1
ATOM 673 C C . GLU A 1 85 ? -2.293 -4.489 5.333 1.00 98.50 85 GLU A C 1
ATOM 675 O O . GLU A 1 85 ? -3.309 -4.751 5.983 1.00 98.50 85 GLU A O 1
ATOM 680 N N . VAL A 1 86 ? -1.165 -5.193 5.486 1.00 98.50 86 VAL A N 1
ATOM 681 C CA . VAL A 1 86 ? -1.044 -6.352 6.393 1.00 98.50 86 VAL A CA 1
ATOM 682 C C . VAL A 1 86 ? -1.342 -5.961 7.845 1.00 98.50 86 VAL A C 1
ATOM 684 O O . VAL A 1 86 ? -2.071 -6.659 8.565 1.00 98.50 86 VAL A O 1
ATOM 687 N N . LEU A 1 87 ? -0.819 -4.817 8.293 1.00 98.25 87 LEU A N 1
ATOM 688 C CA . LEU A 1 87 ? -1.097 -4.317 9.636 1.00 98.25 87 LEU A CA 1
ATOM 689 C C . LEU A 1 87 ? -2.563 -3.891 9.796 1.00 98.25 87 LEU A C 1
ATOM 691 O O . LEU A 1 87 ? -3.148 -4.136 10.849 1.00 98.25 87 LEU A O 1
ATOM 695 N N . GLN A 1 88 ? -3.192 -3.319 8.767 1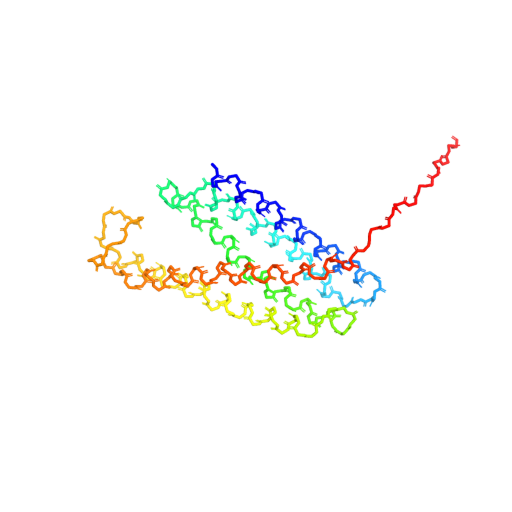.00 97.94 88 GLN A N 1
ATOM 696 C CA . GLN A 1 88 ? -4.614 -2.970 8.792 1.00 97.94 88 GLN A CA 1
ATOM 697 C C . GLN A 1 88 ? -5.527 -4.200 8.831 1.00 97.94 88 GLN A C 1
ATOM 699 O O . GLN A 1 88 ? -6.544 -4.166 9.530 1.00 97.94 88 GLN A O 1
ATOM 704 N N . VAL A 1 89 ? -5.173 -5.300 8.157 1.00 98.12 89 VAL A N 1
ATOM 705 C CA . VAL A 1 89 ? -5.859 -6.596 8.327 1.00 98.12 89 VAL A CA 1
ATOM 706 C C . VAL A 1 89 ? -5.735 -7.061 9.775 1.00 98.12 89 VAL A C 1
ATOM 708 O O . VAL A 1 89 ? -6.745 -7.361 10.409 1.00 98.12 89 VAL A O 1
ATOM 711 N N . SER A 1 90 ? -4.520 -7.036 10.330 1.00 97.44 90 SER A N 1
ATOM 712 C CA . SER A 1 90 ? -4.260 -7.437 11.720 1.00 97.44 90 SER A CA 1
ATOM 713 C C . SER A 1 90 ? -5.070 -6.606 12.720 1.00 97.44 90 SER A C 1
ATOM 715 O O . SER A 1 90 ? -5.703 -7.154 13.620 1.00 97.44 90 SER A O 1
ATOM 717 N N . ILE A 1 91 ? -5.112 -5.282 12.539 1.00 96.88 91 ILE A N 1
ATOM 718 C CA . ILE A 1 91 ? -5.949 -4.385 13.343 1.00 96.88 91 ILE A CA 1
ATOM 719 C C . ILE A 1 91 ? -7.426 -4.749 13.175 1.00 96.88 91 ILE A C 1
ATOM 721 O O . ILE A 1 91 ? -8.128 -4.848 14.172 1.00 96.88 91 ILE A O 1
ATOM 725 N N . SER A 1 92 ? -7.901 -4.992 11.952 1.00 95.81 92 SER A N 1
ATOM 726 C CA . SER A 1 92 ? -9.311 -5.329 11.710 1.00 95.81 92 SER A CA 1
ATOM 727 C C . SER A 1 92 ? -9.717 -6.640 12.400 1.00 95.81 92 SER A C 1
ATOM 729 O O . SER A 1 92 ? -10.797 -6.712 12.976 1.00 95.81 92 SER A O 1
ATOM 731 N N . VAL A 1 93 ? -8.831 -7.642 12.436 1.00 95.69 93 VAL A N 1
ATOM 732 C CA . VAL A 1 93 ? -9.038 -8.880 13.209 1.00 95.69 93 VAL A CA 1
ATOM 733 C C . VAL A 1 93 ? -9.074 -8.603 14.714 1.00 95.69 93 VAL A C 1
ATOM 735 O O . VAL A 1 93 ? -9.909 -9.163 15.413 1.00 95.69 93 VAL A O 1
ATOM 738 N N . LEU A 1 94 ? -8.204 -7.723 15.222 1.00 94.38 94 LEU A N 1
ATOM 739 C CA . LEU A 1 94 ? -8.179 -7.343 16.642 1.00 94.38 94 LEU A CA 1
ATOM 740 C C . LEU A 1 94 ? -9.396 -6.514 17.078 1.00 94.38 94 LEU A C 1
ATOM 742 O O . LEU A 1 94 ? -9.678 -6.451 18.274 1.00 94.38 94 LEU A O 1
ATOM 746 N N . LEU A 1 95 ? -10.072 -5.850 16.138 1.00 93.06 95 LEU A N 1
ATOM 747 C CA . LEU A 1 95 ? -11.306 -5.103 16.381 1.00 93.06 95 LEU A CA 1
ATOM 748 C C . LEU A 1 95 ? -12.555 -5.991 16.348 1.00 93.06 95 LEU A C 1
ATOM 750 O O . LEU A 1 95 ? -13.557 -5.640 16.964 1.00 93.06 95 LEU A O 1
ATOM 754 N N . TYR A 1 96 ? -12.509 -7.128 15.656 1.00 92.44 96 TYR A N 1
ATOM 755 C CA . TYR A 1 96 ? -13.623 -8.067 15.584 1.00 92.44 96 TYR A CA 1
ATOM 756 C C . TYR A 1 96 ? -13.771 -8.861 16.901 1.00 92.44 96 TYR A C 1
ATOM 758 O O . TYR A 1 96 ? -12.761 -9.284 17.469 1.00 92.44 96 TYR A O 1
ATOM 766 N N . PRO A 1 97 ? -15.000 -9.123 17.396 1.00 91.38 97 PRO A N 1
ATOM 767 C CA . PRO A 1 97 ? -16.302 -8.796 16.801 1.00 91.38 97 PRO A CA 1
ATOM 768 C C . PRO A 1 97 ? -16.861 -7.416 17.178 1.00 91.38 97 PRO A C 1
ATOM 770 O O . PRO A 1 97 ? -17.949 -7.072 16.731 1.00 91.38 97 PRO A O 1
ATOM 773 N N . THR A 1 98 ? -16.149 -6.624 17.984 1.00 88.56 98 THR A N 1
ATOM 774 C CA . THR A 1 98 ? -16.616 -5.310 18.461 1.00 88.56 98 THR A CA 1
ATOM 775 C C . THR A 1 98 ? -16.868 -4.324 17.320 1.00 88.56 98 THR A C 1
ATOM 777 O O . THR A 1 98 ? -17.797 -3.524 17.383 1.00 88.56 98 THR A O 1
ATOM 780 N N . PHE A 1 99 ? -16.040 -4.362 16.275 1.00 89.25 99 PHE A N 1
ATOM 781 C CA . PHE A 1 99 ? -16.182 -3.512 15.102 1.00 89.25 99 PHE A CA 1
ATOM 782 C C . PHE A 1 99 ? -15.696 -4.215 13.831 1.00 89.25 99 PHE A C 1
ATOM 784 O O . PHE A 1 99 ? -14.662 -4.884 13.833 1.00 89.25 99 PHE A O 1
ATOM 791 N N . GLY A 1 100 ? -16.403 -3.972 12.728 1.00 88.62 100 GLY A N 1
ATOM 792 C CA . GLY A 1 100 ? -16.074 -4.490 11.403 1.00 88.62 100 GLY A CA 1
ATOM 793 C C . GLY A 1 100 ? -16.880 -5.729 11.019 1.00 88.62 100 GLY A C 1
ATOM 794 O O . GLY A 1 100 ? -17.355 -6.487 11.863 1.00 88.62 100 GLY A O 1
ATOM 795 N N . ASP A 1 101 ? -17.030 -5.924 9.712 1.00 92.06 101 ASP A N 1
ATOM 796 C CA . ASP A 1 101 ? -17.717 -7.075 9.133 1.00 92.06 101 ASP A CA 1
ATOM 797 C C . ASP A 1 101 ? -16.719 -8.191 8.778 1.00 92.06 101 ASP A C 1
ATOM 799 O O . ASP A 1 101 ? -15.640 -7.938 8.233 1.00 92.06 101 ASP A O 1
ATOM 803 N N . LYS A 1 102 ? -17.081 -9.447 9.066 1.00 94.75 102 LYS A N 1
ATOM 804 C CA . LYS A 1 102 ? -16.197 -10.603 8.856 1.00 94.75 102 LYS A CA 1
ATOM 805 C C . LYS A 1 102 ? -15.833 -10.801 7.380 1.00 94.75 102 LYS A C 1
ATOM 807 O O . LYS A 1 102 ? -14.688 -11.146 7.091 1.00 94.75 102 LYS A O 1
ATOM 812 N N . LEU A 1 103 ? -16.768 -10.588 6.451 1.00 96.06 103 LEU A N 1
ATOM 813 C CA . LEU A 1 103 ? -16.511 -10.732 5.016 1.00 96.06 103 LEU A CA 1
ATOM 814 C C . LEU A 1 103 ? -15.570 -9.633 4.523 1.00 96.06 103 LEU A C 1
ATOM 816 O O . LEU A 1 103 ? -14.656 -9.919 3.754 1.00 96.06 103 LEU A O 1
ATOM 820 N N . VAL A 1 104 ? -15.727 -8.404 5.024 1.00 95.75 104 VAL A N 1
ATOM 821 C CA . VAL A 1 104 ? -14.805 -7.295 4.719 1.00 95.75 104 VAL A CA 1
ATOM 822 C C . VAL A 1 104 ? -13.392 -7.589 5.233 1.00 95.75 104 VAL A C 1
ATOM 824 O O . VAL A 1 104 ? -12.417 -7.328 4.529 1.00 95.75 104 VAL A O 1
ATOM 827 N N . ILE A 1 105 ? -13.252 -8.179 6.425 1.00 96.94 105 ILE A N 1
ATOM 828 C CA . ILE A 1 105 ? -11.943 -8.582 6.968 1.00 96.94 105 ILE A CA 1
ATOM 829 C C . ILE A 1 105 ? -11.292 -9.660 6.093 1.00 96.94 105 ILE A C 1
ATOM 831 O O . ILE A 1 105 ? -10.109 -9.546 5.771 1.00 96.94 105 ILE A O 1
ATOM 835 N N . ILE A 1 106 ? -12.054 -10.679 5.680 1.00 98.06 106 ILE A N 1
ATOM 836 C CA . ILE A 1 106 ? -11.564 -11.738 4.783 1.00 98.06 106 ILE A CA 1
ATOM 837 C C . ILE A 1 106 ? -11.137 -11.141 3.439 1.00 98.06 106 ILE A C 1
ATOM 839 O O . ILE A 1 106 ? -10.042 -11.435 2.966 1.00 98.06 106 ILE A O 1
ATOM 843 N N . PHE A 1 107 ? -11.956 -10.261 2.860 1.00 98.19 107 PHE A N 1
ATOM 844 C CA . PHE A 1 107 ? -11.640 -9.556 1.621 1.00 98.19 107 PHE A CA 1
ATOM 845 C C . PHE A 1 107 ? -10.323 -8.776 1.729 1.00 98.19 107 PHE A C 1
ATOM 847 O O . PHE A 1 107 ? -9.431 -8.962 0.904 1.00 98.19 107 PHE A O 1
ATOM 854 N N . ARG A 1 108 ? -10.152 -7.971 2.787 1.00 98.00 108 ARG A N 1
ATOM 855 C CA . ARG A 1 108 ? -8.898 -7.245 3.049 1.00 98.00 108 ARG A CA 1
ATOM 856 C C . ARG A 1 108 ? -7.708 -8.191 3.190 1.00 98.00 108 ARG A C 1
ATOM 858 O O . ARG A 1 108 ? -6.635 -7.885 2.682 1.00 98.00 108 ARG A O 1
ATOM 865 N N . GLY A 1 109 ? -7.896 -9.335 3.849 1.00 98.56 109 GLY A N 1
ATOM 866 C CA . GLY A 1 109 ? -6.873 -10.373 3.967 1.00 98.56 109 GLY A CA 1
ATOM 867 C C . GLY A 1 109 ? -6.441 -10.926 2.608 1.00 98.56 109 GLY A C 1
ATOM 868 O O . GLY A 1 109 ? -5.247 -11.000 2.338 1.00 98.56 109 GLY A O 1
ATOM 869 N N . ILE A 1 110 ? -7.400 -11.244 1.733 1.00 98.62 110 ILE A N 1
ATOM 870 C CA . ILE A 1 110 ? -7.130 -11.708 0.364 1.00 98.62 110 ILE A CA 1
ATOM 871 C C . ILE A 1 110 ? -6.368 -10.637 -0.423 1.00 98.62 110 ILE A C 1
ATOM 873 O O . ILE A 1 110 ? -5.338 -10.944 -1.018 1.00 98.62 110 ILE A O 1
ATOM 877 N N . CYS A 1 111 ? -6.825 -9.381 -0.380 1.00 98.56 111 CYS A N 1
ATOM 878 C CA . CYS A 1 111 ? -6.134 -8.266 -1.025 1.00 98.56 111 CYS A CA 1
ATOM 879 C C . CYS A 1 111 ? -4.686 -8.134 -0.533 1.00 98.56 111 CYS A C 1
ATOM 881 O O . CYS A 1 111 ? -3.780 -8.099 -1.356 1.00 98.56 111 CYS A O 1
ATOM 883 N N . ALA A 1 112 ? -4.452 -8.140 0.784 1.00 98.50 112 ALA A N 1
ATOM 884 C CA . ALA A 1 112 ? -3.109 -8.005 1.353 1.00 98.50 112 ALA A CA 1
ATOM 885 C C . ALA A 1 112 ? -2.175 -9.162 0.952 1.00 98.50 112 ALA A C 1
ATOM 887 O O . ALA A 1 112 ? -0.992 -8.938 0.703 1.00 98.50 112 ALA A O 1
ATOM 888 N N . VAL A 1 113 ? -2.689 -10.395 0.859 1.00 98.62 113 VAL A N 1
ATOM 889 C CA . VAL A 1 113 ? -1.909 -11.546 0.374 1.00 98.62 113 VAL A CA 1
ATOM 890 C C . VAL A 1 113 ? -1.543 -11.376 -1.098 1.00 98.62 113 VAL A C 1
ATOM 892 O O . VAL A 1 113 ? -0.387 -11.594 -1.459 1.00 98.62 113 VAL A O 1
ATOM 895 N N . ILE A 1 114 ? -2.497 -10.962 -1.938 1.00 98.69 114 ILE A N 1
ATOM 896 C CA . ILE A 1 114 ? -2.231 -10.700 -3.357 1.00 98.69 114 ILE A CA 1
ATOM 897 C C . ILE A 1 114 ? -1.177 -9.597 -3.488 1.00 98.69 114 ILE A C 1
ATOM 899 O O . ILE A 1 114 ? -0.175 -9.830 -4.156 1.00 98.69 114 ILE A O 1
ATOM 903 N N . CYS A 1 115 ? -1.344 -8.468 -2.789 1.00 98.44 115 CYS A N 1
ATOM 904 C CA . CYS A 1 115 ? -0.382 -7.366 -2.786 1.00 98.44 115 CYS A CA 1
ATOM 905 C C . CYS A 1 115 ? 1.018 -7.820 -2.356 1.00 98.44 115 CYS A C 1
ATOM 907 O O . CYS A 1 115 ? 2.000 -7.475 -3.005 1.00 98.44 115 CYS A O 1
ATOM 909 N N . LEU A 1 116 ? 1.133 -8.638 -1.304 1.00 98.12 116 LEU A N 1
ATOM 910 C CA . LEU A 1 116 ? 2.424 -9.148 -0.841 1.00 98.12 116 LEU A CA 1
ATOM 911 C C . LEU A 1 116 ? 3.131 -9.989 -1.913 1.00 98.12 116 LEU A C 1
ATOM 913 O O . LEU A 1 116 ? 4.327 -9.808 -2.150 1.00 98.12 116 LEU A O 1
ATOM 917 N N . ILE A 1 117 ? 2.390 -10.876 -2.583 1.00 98.44 117 ILE A N 1
ATOM 918 C CA . ILE A 1 117 ? 2.919 -11.705 -3.670 1.00 98.44 117 ILE A CA 1
ATOM 919 C C . ILE A 1 117 ? 3.334 -10.819 -4.845 1.00 98.44 117 ILE A C 1
ATOM 921 O O . ILE A 1 117 ? 4.475 -10.891 -5.294 1.00 98.44 117 ILE A O 1
ATOM 925 N N . THR A 1 118 ? 2.444 -9.953 -5.330 1.00 98.44 118 THR A N 1
ATOM 926 C CA . THR A 1 118 ? 2.706 -9.123 -6.511 1.00 98.44 118 THR A CA 1
ATOM 927 C C . THR A 1 118 ? 3.790 -8.082 -6.268 1.00 98.44 118 THR A C 1
ATOM 929 O O . THR A 1 118 ? 4.559 -7.797 -7.180 1.00 98.44 118 THR A O 1
ATOM 932 N N . HIS A 1 119 ? 3.924 -7.561 -5.047 1.00 97.62 119 HIS A N 1
ATOM 933 C CA . HIS A 1 119 ? 5.046 -6.708 -4.663 1.00 97.62 119 HIS A CA 1
ATOM 934 C C . HIS A 1 119 ? 6.377 -7.466 -4.733 1.00 97.62 119 HIS A C 1
ATOM 936 O O . HIS A 1 119 ? 7.330 -6.975 -5.339 1.00 97.62 119 HIS A O 1
ATOM 942 N N . GLY A 1 120 ? 6.424 -8.689 -4.192 1.00 97.44 120 GLY A N 1
ATOM 943 C CA . GLY A 1 120 ? 7.596 -9.558 -4.293 1.00 97.44 120 GLY A CA 1
ATOM 944 C C . GLY A 1 120 ? 7.968 -9.881 -5.741 1.00 97.44 120 GLY A C 1
ATOM 945 O O . GLY A 1 120 ? 9.138 -9.780 -6.103 1.00 97.44 120 GLY A O 1
ATOM 946 N N . LEU A 1 121 ? 6.980 -10.205 -6.582 1.00 98.25 121 LEU A N 1
ATOM 947 C CA . LEU A 1 121 ? 7.187 -10.474 -8.008 1.00 98.25 121 LEU A CA 1
ATOM 948 C C . LEU A 1 121 ? 7.697 -9.232 -8.748 1.00 98.25 121 LEU A C 1
ATOM 950 O O . LEU A 1 121 ? 8.710 -9.317 -9.435 1.00 98.25 121 LEU A O 1
ATOM 954 N N . THR A 1 122 ? 7.057 -8.077 -8.556 1.00 97.44 122 THR A N 1
ATOM 955 C CA . THR A 1 122 ? 7.485 -6.801 -9.156 1.00 97.44 122 THR A CA 1
ATOM 956 C C . THR A 1 122 ? 8.950 -6.522 -8.826 1.00 97.44 122 THR A C 1
ATOM 958 O O . THR A 1 122 ? 9.770 -6.302 -9.709 1.00 97.44 122 THR A O 1
ATOM 961 N N . PHE A 1 123 ? 9.327 -6.608 -7.549 1.00 95.56 123 PHE A N 1
ATOM 962 C CA . PHE A 1 123 ? 10.697 -6.309 -7.148 1.00 95.56 123 PHE A CA 1
ATOM 963 C C . PHE A 1 123 ? 11.702 -7.352 -7.656 1.00 95.56 123 PHE A C 1
ATOM 965 O O . PHE A 1 123 ? 12.722 -6.994 -8.241 1.00 95.56 123 PHE A O 1
ATOM 972 N N . ALA A 1 124 ? 11.422 -8.643 -7.464 1.00 97.25 124 ALA A N 1
ATOM 973 C CA . ALA A 1 124 ? 12.349 -9.709 -7.834 1.00 97.25 124 ALA A CA 1
ATOM 974 C C . ALA A 1 124 ? 12.581 -9.768 -9.350 1.00 97.25 124 ALA A C 1
ATOM 976 O O . ALA A 1 124 ? 13.729 -9.801 -9.797 1.00 97.25 124 ALA A O 1
ATOM 977 N N . PHE A 1 125 ? 11.505 -9.744 -10.140 1.00 98.25 125 PHE A N 1
ATOM 978 C CA . PHE A 1 125 ? 11.600 -9.787 -11.596 1.00 98.25 125 PHE A CA 1
ATOM 979 C C . PHE A 1 125 ? 12.123 -8.470 -12.175 1.00 98.25 125 PHE A C 1
ATOM 981 O O . PHE A 1 125 ? 12.908 -8.518 -13.116 1.00 98.25 125 PHE A O 1
ATOM 988 N N . GLY A 1 126 ? 11.786 -7.317 -11.587 1.00 96.00 126 GLY A N 1
ATOM 989 C CA . GLY A 1 126 ? 12.332 -6.022 -11.997 1.00 96.00 126 GLY A CA 1
ATOM 990 C C . GLY A 1 126 ? 13.847 -5.934 -11.797 1.00 96.00 126 GLY A C 1
ATOM 991 O O . GLY A 1 126 ? 14.572 -5.541 -12.709 1.00 96.00 126 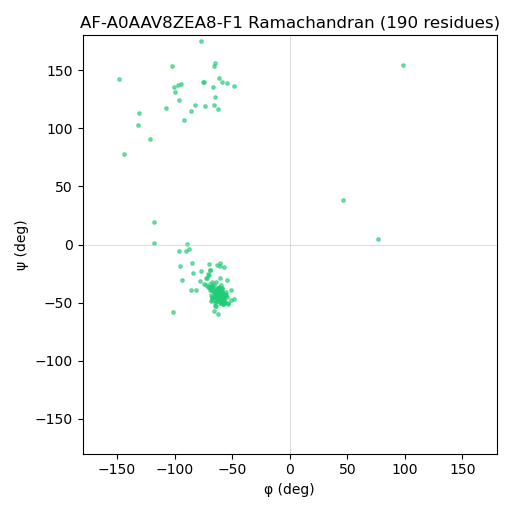GLY A O 1
ATOM 992 N N . VAL A 1 127 ? 14.351 -6.380 -10.640 1.00 96.38 127 VAL A N 1
ATOM 993 C CA . VAL A 1 127 ? 15.798 -6.443 -10.368 1.00 96.38 127 VAL A CA 1
ATOM 994 C C . VAL A 1 127 ? 16.489 -7.457 -11.282 1.00 96.38 127 VAL A C 1
ATOM 996 O O . VAL A 1 127 ? 17.540 -7.159 -11.846 1.00 96.38 127 VAL A O 1
ATOM 999 N N . ALA A 1 128 ? 15.908 -8.645 -11.467 1.00 97.88 128 ALA A N 1
ATOM 1000 C CA . ALA A 1 128 ? 16.475 -9.653 -12.359 1.00 97.88 128 ALA A CA 1
ATOM 1001 C C . ALA A 1 128 ? 16.534 -9.165 -13.817 1.00 97.88 128 ALA A C 1
ATOM 1003 O O . ALA A 1 128 ? 17.547 -9.366 -14.485 1.00 97.88 128 ALA A O 1
ATOM 1004 N N . ALA A 1 129 ? 15.486 -8.482 -14.288 1.00 97.31 129 ALA A N 1
ATOM 1005 C CA . ALA A 1 129 ? 15.458 -7.860 -15.605 1.00 97.31 129 ALA A CA 1
ATOM 1006 C C . ALA A 1 129 ? 16.552 -6.796 -15.740 1.00 97.31 129 ALA A C 1
ATOM 1008 O O . ALA A 1 129 ? 17.288 -6.811 -16.721 1.00 97.31 129 ALA A O 1
ATOM 1009 N N . TRP A 1 130 ? 16.719 -5.930 -14.732 1.00 95.25 130 TRP A N 1
ATOM 1010 C CA . TRP A 1 130 ? 17.753 -4.891 -14.722 1.00 95.25 130 TRP A CA 1
ATOM 1011 C C . TRP A 1 130 ? 19.157 -5.460 -14.953 1.00 95.25 130 TRP A C 1
ATOM 1013 O O . TRP A 1 130 ? 19.919 -4.926 -15.753 1.00 95.25 130 TRP A O 1
ATOM 1023 N N . PHE A 1 131 ? 19.504 -6.565 -14.286 1.00 97.00 131 PHE A N 1
ATOM 1024 C CA . PHE A 1 131 ? 20.810 -7.210 -14.463 1.00 97.00 131 PHE A CA 1
ATOM 1025 C C . PHE A 1 131 ? 20.996 -7.878 -15.829 1.00 97.00 131 PHE A C 1
ATOM 1027 O O . PHE A 1 131 ? 22.132 -8.106 -16.239 1.00 97.00 131 PHE A O 1
ATOM 1034 N N . GLN A 1 132 ? 19.906 -8.209 -16.520 1.00 97.50 132 GLN A N 1
ATOM 1035 C CA . GLN A 1 132 ? 19.938 -8.812 -17.852 1.00 97.50 132 GLN A CA 1
ATOM 1036 C C . GLN A 1 132 ? 19.784 -7.787 -18.977 1.00 97.50 132 GLN A C 1
ATOM 1038 O O . GLN A 1 132 ? 19.889 -8.167 -20.141 1.00 97.50 132 GLN A O 1
ATOM 1043 N N . PHE A 1 133 ? 19.535 -6.517 -18.656 1.00 97.75 133 PHE A N 1
ATOM 1044 C CA . PHE A 1 133 ? 19.235 -5.497 -19.647 1.00 97.75 133 PHE A CA 1
ATOM 1045 C C . PHE A 1 133 ? 20.423 -5.239 -20.579 1.00 97.75 133 PHE A C 1
ATOM 1047 O O . PHE A 1 133 ? 21.534 -4.947 -20.136 1.00 97.75 133 PHE A O 1
ATOM 1054 N N . THR A 1 134 ? 20.169 -5.311 -21.886 1.00 97.12 134 THR A N 1
ATOM 1055 C CA . THR A 1 134 ? 21.177 -5.073 -22.936 1.00 97.12 134 THR A CA 1
ATOM 1056 C C . THR A 1 134 ? 20.844 -3.891 -23.846 1.00 97.12 134 THR A C 1
ATOM 1058 O O . THR A 1 134 ? 21.577 -3.639 -24.803 1.00 97.12 134 THR A O 1
ATOM 1061 N N . GLY A 1 135 ? 19.732 -3.195 -23.600 1.00 94.69 135 GLY A N 1
ATOM 1062 C CA . GLY A 1 135 ? 19.321 -2.035 -24.385 1.00 94.69 135 GLY A CA 1
ATOM 1063 C C . GLY A 1 135 ? 20.119 -0.775 -24.034 1.00 94.69 135 GLY A C 1
ATOM 1064 O O . GLY A 1 135 ? 20.935 -0.747 -23.113 1.00 94.69 135 GLY A O 1
ATOM 1065 N N . THR A 1 136 ? 19.877 0.306 -24.775 1.00 93.69 136 THR A N 1
ATOM 1066 C CA . THR A 1 136 ? 20.566 1.595 -24.570 1.00 93.69 136 THR A CA 1
ATOM 1067 C C . THR A 1 136 ? 19.787 2.577 -23.694 1.00 93.69 136 THR A C 1
ATOM 1069 O O . THR A 1 136 ? 20.364 3.542 -23.201 1.00 93.69 136 THR A O 1
ATOM 1072 N N . ASP A 1 137 ? 18.482 2.366 -23.523 1.00 92.12 137 ASP A N 1
ATOM 1073 C CA . ASP A 1 137 ? 17.571 3.236 -22.772 1.00 92.12 137 ASP A CA 1
ATOM 1074 C C . ASP A 1 137 ? 16.742 2.371 -21.816 1.00 92.12 137 ASP A C 1
ATOM 1076 O O . ASP A 1 137 ? 15.806 1.706 -22.242 1.00 92.12 137 ASP A O 1
ATOM 1080 N N . ILE A 1 138 ? 17.087 2.371 -20.524 1.00 89.50 138 ILE A N 1
ATOM 1081 C CA . ILE A 1 138 ? 16.456 1.518 -19.495 1.00 89.50 138 ILE A CA 1
ATOM 1082 C C . ILE A 1 138 ? 14.948 1.773 -19.323 1.00 89.50 138 ILE A C 1
ATOM 1084 O O . ILE A 1 138 ? 14.246 0.944 -18.754 1.00 89.50 138 ILE A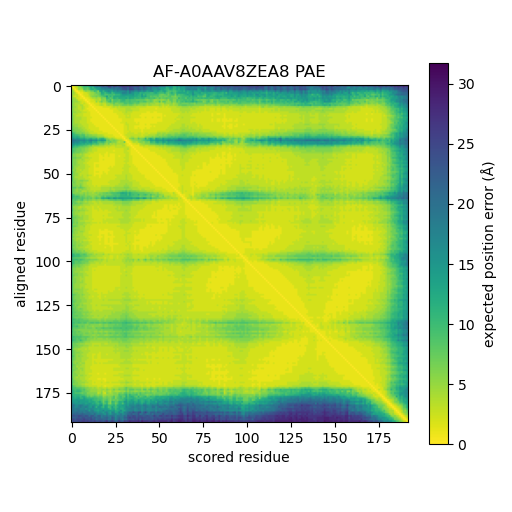 O 1
ATOM 1088 N N . THR A 1 139 ? 14.445 2.902 -19.831 1.00 88.06 139 THR A N 1
ATOM 1089 C CA . THR A 1 139 ? 13.017 3.256 -19.789 1.00 88.06 139 THR A CA 1
ATOM 1090 C C . THR A 1 139 ? 12.234 2.709 -20.986 1.00 88.06 139 THR A C 1
ATOM 1092 O O . THR A 1 139 ? 11.016 2.872 -21.065 1.00 88.06 139 THR A O 1
ATOM 1095 N N . LYS A 1 140 ? 12.913 2.066 -21.947 1.00 91.12 140 LYS A N 1
ATOM 1096 C CA . LYS A 1 140 ? 12.313 1.510 -23.163 1.00 91.12 140 LYS A CA 1
ATOM 1097 C C . LYS A 1 140 ? 12.770 0.077 -23.368 1.00 91.12 140 LYS A C 1
ATOM 1099 O O . LYS A 1 140 ? 13.926 -0.180 -23.676 1.00 91.12 140 LYS A O 1
ATOM 1104 N N . TRP A 1 141 ? 11.813 -0.834 -23.251 1.00 94.44 141 TRP A N 1
ATOM 1105 C CA . TRP A 1 141 ? 12.043 -2.266 -23.368 1.00 94.44 141 TRP A CA 1
ATOM 1106 C C . TRP A 1 141 ? 11.479 -2.794 -24.683 1.00 94.44 141 TRP A C 1
ATOM 1108 O O . TRP A 1 141 ? 10.269 -2.760 -24.921 1.00 94.44 141 TRP A O 1
ATOM 1118 N N . GLU A 1 142 ? 12.355 -3.314 -25.534 1.00 95.50 142 GLU A N 1
ATOM 1119 C CA . GLU A 1 142 ? 12.005 -4.035 -26.750 1.00 95.50 142 GLU A CA 1
ATOM 1120 C C . GLU A 1 142 ? 12.163 -5.544 -26.548 1.00 95.50 142 GLU A C 1
ATOM 1122 O O . GLU A 1 142 ? 12.997 -6.006 -25.776 1.00 95.50 142 GLU A O 1
ATOM 1127 N N . ARG A 1 143 ? 11.416 -6.351 -27.313 1.00 95.94 143 ARG A N 1
ATOM 1128 C CA . ARG A 1 143 ? 11.477 -7.827 -27.229 1.00 95.94 143 ARG A CA 1
ATOM 1129 C C . ARG A 1 143 ? 12.871 -8.419 -27.464 1.00 95.94 143 ARG A C 1
ATOM 1131 O O . ARG A 1 143 ? 13.095 -9.579 -27.141 1.00 95.94 143 ARG A O 1
ATOM 1138 N N . LYS A 1 144 ? 13.765 -7.658 -28.096 1.00 95.94 144 LYS A N 1
ATOM 1139 C CA . LYS A 1 144 ? 15.146 -8.062 -28.379 1.00 95.94 144 LYS A CA 1
ATOM 1140 C C . LYS A 1 144 ? 16.098 -7.796 -27.207 1.00 95.94 144 LYS A C 1
ATOM 1142 O O . LYS A 1 144 ? 17.211 -8.314 -27.229 1.00 95.94 144 LYS A O 1
ATOM 1147 N N . ASP A 1 145 ? 15.693 -6.975 -26.240 1.00 97.12 145 ASP A N 1
ATOM 1148 C CA . ASP A 1 145 ? 16.525 -6.625 -25.094 1.00 97.12 145 ASP A CA 1
ATOM 1149 C C . ASP A 1 145 ? 16.566 -7.792 -24.102 1.00 97.12 145 ASP A C 1
ATOM 1151 O O . ASP A 1 145 ? 15.560 -8.463 -23.846 1.00 97.12 145 ASP A O 1
ATOM 1155 N N . GLY A 1 146 ? 17.739 -8.044 -23.523 1.00 97.94 146 GLY A N 1
ATOM 1156 C CA . GLY A 1 146 ? 17.888 -9.049 -22.478 1.00 97.94 146 GLY A CA 1
ATOM 1157 C C . GLY A 1 146 ? 16.996 -8.738 -21.274 1.00 97.94 146 GLY A C 1
ATOM 1158 O O . GLY A 1 146 ? 16.819 -7.584 -20.891 1.00 97.94 146 GLY A O 1
ATOM 1159 N N . GLY A 1 147 ? 16.390 -9.773 -20.689 1.00 97.50 147 GLY A N 1
ATOM 1160 C CA . GLY A 1 147 ? 15.485 -9.625 -19.548 1.00 97.50 147 GLY A CA 1
ATOM 1161 C C . GLY A 1 147 ? 14.077 -9.113 -19.878 1.00 97.50 147 GLY A C 1
ATOM 1162 O O . GLY A 1 147 ? 13.302 -8.927 -18.941 1.00 97.50 147 GLY A O 1
ATOM 1163 N N . TYR A 1 148 ? 13.709 -8.917 -21.154 1.00 97.88 148 TYR A N 1
ATOM 1164 C CA . TYR A 1 148 ? 12.386 -8.402 -21.551 1.00 97.88 148 TYR A CA 1
ATOM 1165 C C . TYR A 1 148 ? 11.212 -9.155 -20.909 1.00 97.88 148 TYR A C 1
ATOM 1167 O O . TYR A 1 148 ? 10.319 -8.532 -20.338 1.00 97.88 148 TYR A O 1
ATOM 1175 N N . ASP A 1 149 ? 11.223 -10.490 -20.942 1.00 98.12 149 ASP A N 1
ATOM 1176 C CA . ASP A 1 149 ? 10.135 -11.292 -20.366 1.00 98.12 149 ASP A CA 1
ATOM 1177 C C . ASP A 1 149 ? 10.048 -11.135 -18.838 1.00 98.12 149 ASP A C 1
ATOM 1179 O O . ASP A 1 149 ? 8.955 -11.100 -18.274 1.00 98.12 149 ASP A O 1
ATOM 1183 N N . LEU A 1 150 ? 11.190 -10.976 -18.159 1.00 98.31 150 LEU A N 1
ATOM 1184 C CA . LEU A 1 150 ? 11.232 -10.713 -16.718 1.00 98.31 150 LEU A CA 1
ATOM 1185 C C . LEU A 1 150 ? 10.670 -9.321 -16.410 1.00 98.31 150 LEU A C 1
ATOM 1187 O O . LEU A 1 150 ? 9.852 -9.175 -15.503 1.00 98.31 150 LEU A O 1
ATOM 1191 N N . HIS A 1 151 ? 11.047 -8.311 -17.197 1.00 97.31 151 HIS A N 1
ATOM 1192 C CA . HIS A 1 151 ? 10.487 -6.969 -17.073 1.00 97.31 151 HIS A CA 1
ATOM 1193 C C . HIS A 1 151 ? 8.969 -6.982 -17.302 1.00 97.31 151 HIS A C 1
ATOM 1195 O O . HIS A 1 151 ? 8.224 -6.399 -16.519 1.00 97.31 151 HIS A O 1
ATOM 1201 N N . LEU A 1 152 ? 8.485 -7.719 -18.306 1.00 97.94 152 LEU A N 1
ATOM 1202 C CA . LEU A 1 152 ? 7.055 -7.862 -18.574 1.00 97.94 152 LEU A CA 1
ATOM 1203 C C . LEU A 1 152 ? 6.303 -8.489 -17.386 1.00 97.94 152 LEU A C 1
ATOM 1205 O O . LEU A 1 152 ? 5.253 -7.978 -16.995 1.00 97.94 152 LEU A O 1
ATOM 1209 N N . ILE A 1 153 ? 6.843 -9.552 -16.776 1.00 98.38 153 ILE A N 1
ATOM 1210 C CA . ILE A 1 153 ? 6.272 -10.164 -15.559 1.00 98.38 153 ILE A CA 1
ATOM 1211 C C . ILE A 1 153 ? 6.241 -9.155 -14.406 1.00 98.38 153 ILE A C 1
ATOM 1213 O O . ILE A 1 153 ? 5.233 -9.061 -13.698 1.00 98.38 153 ILE A O 1
ATOM 1217 N N . SER A 1 154 ? 7.322 -8.391 -14.230 1.00 97.81 154 SER A N 1
ATOM 1218 C CA . SER A 1 154 ? 7.410 -7.330 -13.226 1.00 97.81 154 SER A CA 1
ATOM 1219 C C . SER A 1 154 ? 6.310 -6.287 -13.417 1.00 97.81 154 SER A C 1
ATOM 1221 O O . SER A 1 154 ? 5.561 -6.017 -12.483 1.00 97.81 154 SER A O 1
ATOM 1223 N N . VAL A 1 155 ? 6.158 -5.754 -14.632 1.00 96.19 155 VAL A N 1
ATOM 1224 C CA . VAL A 1 155 ? 5.163 -4.721 -14.951 1.00 96.19 155 VAL A CA 1
ATOM 1225 C C . VAL A 1 155 ? 3.740 -5.244 -14.760 1.00 96.19 155 VAL A C 1
ATOM 1227 O O . VAL A 1 155 ? 2.921 -4.578 -14.132 1.00 96.19 155 VAL A O 1
ATOM 1230 N N . ILE A 1 156 ? 3.422 -6.453 -15.236 1.00 98.38 156 ILE A N 1
ATOM 1231 C CA . ILE A 1 156 ? 2.096 -7.058 -15.013 1.00 98.38 156 ILE A CA 1
ATOM 1232 C C . ILE A 1 156 ? 1.810 -7.193 -13.511 1.00 98.38 156 ILE A C 1
ATOM 1234 O O . ILE A 1 156 ? 0.714 -6.858 -13.057 1.00 98.38 156 ILE A O 1
ATOM 1238 N N . SER A 1 157 ? 2.798 -7.648 -12.735 1.00 98.44 157 SER A N 1
ATOM 1239 C CA . SER A 1 157 ? 2.679 -7.767 -11.279 1.00 98.44 157 SER A CA 1
ATOM 1240 C C . SER A 1 157 ? 2.451 -6.407 -10.615 1.00 98.44 157 SER A C 1
ATOM 1242 O O . SER A 1 157 ? 1.611 -6.302 -9.722 1.00 98.44 157 SER A O 1
ATOM 1244 N N . GLU A 1 158 ? 3.129 -5.360 -11.084 1.00 96.50 158 GLU A N 1
ATOM 1245 C CA . GLU A 1 158 ? 2.975 -3.993 -10.585 1.00 96.50 158 GLU A CA 1
ATOM 1246 C C . GLU A 1 158 ? 1.559 -3.454 -10.821 1.00 96.50 158 GLU A C 1
ATOM 1248 O O . GLU A 1 158 ? 0.945 -2.894 -9.913 1.00 96.50 158 GLU A O 1
ATOM 1253 N N . TRP A 1 159 ? 0.990 -3.670 -12.011 1.00 97.31 159 TRP A N 1
ATOM 1254 C CA . TRP A 1 159 ? -0.381 -3.245 -12.310 1.00 97.31 159 TRP A CA 1
ATOM 1255 C C . TRP A 1 159 ? -1.413 -3.968 -11.444 1.00 97.31 159 TRP A C 1
ATOM 1257 O O . TRP A 1 159 ? -2.357 -3.339 -10.959 1.00 97.31 159 TRP A O 1
ATOM 1267 N N . ILE A 1 160 ? -1.229 -5.272 -11.208 1.00 98.50 160 ILE A N 1
ATOM 1268 C CA . ILE A 1 160 ? -2.094 -6.025 -10.291 1.00 98.50 160 ILE A CA 1
ATOM 1269 C C . ILE A 1 160 ? -1.965 -5.459 -8.873 1.00 98.50 160 ILE A C 1
ATOM 1271 O O . ILE A 1 160 ? -2.986 -5.181 -8.245 1.00 98.50 160 ILE A O 1
ATOM 1275 N N . LEU A 1 161 ? -0.737 -5.231 -8.393 1.00 98.12 161 LEU A N 1
ATOM 1276 C CA . LEU A 1 161 ? -0.471 -4.623 -7.088 1.00 98.12 161 LEU A CA 1
ATOM 1277 C C . LEU A 1 161 ? -1.200 -3.284 -6.941 1.00 98.12 161 LEU A C 1
ATOM 1279 O O . LEU A 1 161 ? -1.950 -3.091 -5.986 1.00 98.12 161 LEU A O 1
ATOM 1283 N N . ALA A 1 162 ? -1.043 -2.388 -7.917 1.00 95.62 162 ALA A N 1
ATOM 1284 C CA . ALA A 1 162 ? -1.676 -1.078 -7.902 1.00 95.62 162 ALA A CA 1
ATOM 1285 C C . ALA A 1 162 ? -3.204 -1.186 -7.807 1.00 95.62 162 ALA A C 1
ATOM 1287 O O . ALA A 1 162 ? -3.810 -0.538 -6.956 1.00 95.62 162 ALA A O 1
ATOM 1288 N N . ILE A 1 163 ? -3.837 -2.028 -8.630 1.00 97.44 163 ILE A N 1
ATOM 1289 C CA . ILE A 1 163 ? -5.297 -2.207 -8.636 1.00 97.44 163 ILE A CA 1
ATOM 1290 C C . ILE A 1 163 ? -5.789 -2.795 -7.309 1.00 97.44 163 ILE A C 1
ATOM 1292 O O . ILE A 1 163 ? -6.778 -2.318 -6.747 1.00 97.44 163 ILE A O 1
ATOM 1296 N N . VAL A 1 164 ? -5.114 -3.815 -6.782 1.00 98.38 164 VAL A N 1
ATOM 1297 C CA . VAL A 1 164 ? -5.551 -4.495 -5.556 1.00 98.38 164 VAL A CA 1
ATOM 1298 C C . VAL A 1 164 ? -5.362 -3.604 -4.327 1.00 98.38 164 VAL A C 1
ATOM 1300 O O . VAL A 1 164 ? -6.260 -3.563 -3.484 1.00 98.38 164 VAL A O 1
ATOM 1303 N N . THR A 1 165 ? -4.297 -2.800 -4.267 1.00 96.81 165 THR A N 1
ATOM 1304 C CA . THR A 1 165 ? -4.137 -1.759 -3.240 1.00 96.81 165 THR A CA 1
ATOM 1305 C C . THR A 1 165 ? -5.289 -0.753 -3.273 1.00 96.81 165 THR A C 1
ATOM 1307 O O . THR A 1 165 ? -5.831 -0.390 -2.228 1.00 96.81 165 THR A O 1
ATOM 1310 N N . GLN A 1 166 ? -5.747 -0.333 -4.458 1.00 94.81 166 GLN A N 1
ATOM 1311 C CA . GLN A 1 166 ? -6.915 0.553 -4.562 1.00 94.81 166 GLN A CA 1
ATOM 1312 C C . GLN A 1 166 ? -8.181 -0.099 -4.000 1.00 94.81 166 GLN A C 1
ATOM 1314 O O . GLN A 1 166 ? -8.903 0.520 -3.217 1.00 94.81 166 GLN A O 1
ATOM 1319 N N . LEU A 1 167 ? -8.435 -1.361 -4.351 1.00 96.69 167 LEU A N 1
ATOM 1320 C CA . LEU A 1 167 ? -9.576 -2.120 -3.833 1.00 96.69 167 LEU A CA 1
ATOM 1321 C C . LEU A 1 167 ? -9.508 -2.283 -2.308 1.00 96.69 167 LEU A C 1
ATOM 1323 O O . LEU A 1 167 ? -10.524 -2.124 -1.623 1.00 96.69 167 LEU A O 1
ATOM 1327 N N . PHE A 1 168 ? -8.312 -2.529 -1.765 1.00 97.44 168 PHE A N 1
ATOM 1328 C CA . PHE A 1 168 ? -8.084 -2.569 -0.325 1.00 97.44 168 PHE A CA 1
ATOM 1329 C C . PHE A 1 168 ? -8.473 -1.242 0.330 1.00 97.44 168 PHE A C 1
ATOM 1331 O O . PHE A 1 168 ? -9.247 -1.234 1.287 1.00 97.44 168 PHE A O 1
ATOM 1338 N N . LEU A 1 169 ? -7.991 -0.108 -0.185 1.00 94.94 169 LEU A N 1
ATOM 1339 C CA . LEU A 1 169 ? -8.297 1.210 0.377 1.00 94.94 169 LEU A CA 1
ATOM 1340 C C . LEU A 1 169 ? -9.797 1.533 0.285 1.00 94.94 169 LEU A C 1
ATOM 1342 O O . LEU A 1 169 ? -10.401 1.962 1.269 1.00 94.94 169 LEU A O 1
ATOM 1346 N N . VAL A 1 170 ? -10.430 1.258 -0.859 1.00 94.06 170 VAL A N 1
ATOM 1347 C CA . VAL A 1 170 ? -11.875 1.471 -1.061 1.00 94.06 170 VAL A CA 1
ATOM 1348 C C . VAL A 1 170 ? -12.716 0.649 -0.083 1.00 94.06 170 VAL A C 1
ATOM 1350 O O . VAL A 1 170 ? -13.785 1.102 0.328 1.00 94.06 170 VAL A O 1
ATOM 1353 N N . SER A 1 171 ? -12.226 -0.505 0.382 1.00 95.06 171 SER A N 1
ATOM 1354 C CA . SER A 1 171 ? -12.932 -1.309 1.387 1.00 95.06 171 SER A CA 1
ATOM 1355 C C . SER A 1 171 ? -13.170 -0.577 2.718 1.00 95.06 171 SER A C 1
ATOM 1357 O O . SER A 1 171 ? -14.029 -0.995 3.494 1.00 95.06 171 SER A O 1
ATOM 1359 N N . PHE A 1 172 ? -12.450 0.512 3.018 1.00 93.00 172 PHE A N 1
ATOM 1360 C CA . PHE A 1 172 ? -12.725 1.348 4.194 1.00 93.00 172 PHE A CA 1
ATOM 1361 C C . PHE A 1 172 ? -13.928 2.279 4.011 1.00 93.00 172 PHE A C 1
ATOM 1363 O O . PHE A 1 172 ? -14.544 2.681 4.998 1.00 93.00 172 PHE A O 1
ATOM 1370 N N . ALA A 1 173 ? -14.308 2.601 2.771 1.00 86.62 173 ALA A N 1
ATOM 1371 C CA . ALA A 1 173 ? -15.353 3.583 2.491 1.00 86.62 173 ALA A CA 1
ATOM 1372 C C . ALA A 1 173 ? -16.707 3.201 3.110 1.00 86.62 173 ALA A C 1
ATOM 1374 O O . ALA A 1 173 ? -17.440 4.076 3.565 1.00 86.62 173 ALA A O 1
ATOM 1375 N N . GLY A 1 174 ? -17.033 1.905 3.162 1.00 82.06 174 GLY A N 1
ATOM 1376 C CA . GLY A 1 174 ? -18.251 1.417 3.814 1.00 82.06 174 GLY A CA 1
ATOM 1377 C C . GLY A 1 174 ? -18.264 1.688 5.321 1.00 82.06 174 GLY A C 1
ATOM 1378 O O . GLY A 1 174 ? -19.257 2.175 5.850 1.00 82.06 174 GLY A O 1
ATOM 1379 N N . GLU A 1 175 ? -17.139 1.456 6.001 1.00 85.69 175 GLU A N 1
ATOM 1380 C CA . GLU A 1 175 ? -17.007 1.689 7.445 1.00 85.69 175 GLU A CA 1
ATOM 1381 C C . GLU A 1 175 ? -17.024 3.179 7.794 1.00 85.69 175 G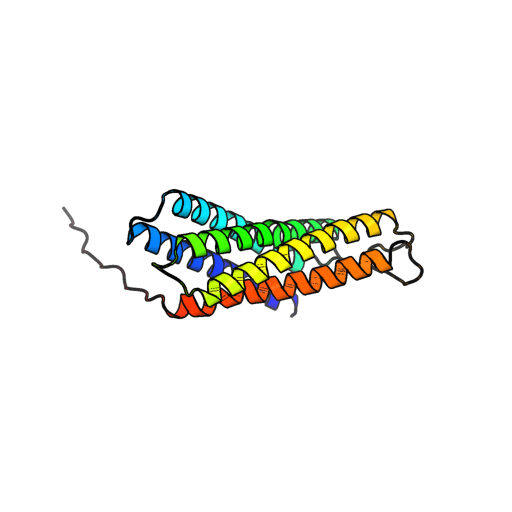LU A C 1
ATOM 1383 O O . GLU A 1 175 ? -17.545 3.567 8.836 1.00 85.69 175 GLU A O 1
ATOM 1388 N N . PHE A 1 176 ? -16.472 4.029 6.930 1.00 83.75 176 PHE A N 1
ATOM 1389 C CA . PHE A 1 176 ? -16.431 5.471 7.174 1.00 83.75 176 PHE A CA 1
ATOM 1390 C C . PHE A 1 176 ? -17.801 6.135 7.080 1.00 83.75 176 PHE A C 1
ATOM 1392 O O . PHE A 1 176 ? -18.034 7.128 7.763 1.00 83.75 176 PHE A O 1
ATOM 1399 N N . ARG A 1 177 ? -18.736 5.566 6.309 1.00 77.50 177 ARG A N 1
ATOM 1400 C CA . ARG A 1 177 ? -20.134 6.035 6.272 1.00 77.50 177 ARG A CA 1
ATOM 1401 C C . ARG A 1 177 ? -20.851 5.884 7.616 1.00 77.50 177 ARG A C 1
ATOM 1403 O O . ARG A 1 177 ? -21.880 6.516 7.815 1.00 77.50 177 ARG A O 1
ATOM 1410 N N . LEU A 1 178 ? -20.317 5.064 8.522 1.00 73.56 178 LEU A N 1
ATOM 1411 C CA . LEU A 1 178 ? -20.872 4.838 9.858 1.00 73.56 178 LEU A CA 1
ATOM 1412 C C . LEU A 1 178 ? -20.314 5.812 10.910 1.00 73.56 178 LEU A C 1
ATOM 1414 O O . LEU A 1 178 ? -20.754 5.788 12.057 1.00 73.56 178 LEU A O 1
ATOM 1418 N N . VAL A 1 179 ? -19.339 6.655 10.553 1.00 74.12 179 VAL A N 1
ATOM 1419 C CA . VAL A 1 179 ? -18.745 7.628 11.476 1.00 74.12 179 VAL A CA 1
ATOM 1420 C C . VAL A 1 179 ? -19.633 8.870 11.549 1.00 74.12 179 VAL A C 1
ATOM 1422 O O . VAL A 1 179 ? -19.836 9.554 10.549 1.00 74.12 179 VAL A O 1
ATOM 1425 N N . GLN A 1 180 ? -20.129 9.186 12.746 1.00 74.12 180 GLN A N 1
ATOM 1426 C CA . GLN A 1 180 ? -20.788 10.458 13.044 1.00 74.12 180 GLN A CA 1
ATOM 1427 C C . GLN A 1 180 ? -19.819 11.396 13.764 1.00 74.12 180 GLN A C 1
ATOM 1429 O O . GLN A 1 180 ? -19.112 10.988 14.686 1.00 74.12 180 GLN A O 1
ATOM 1434 N N . PHE A 1 181 ? -19.805 12.660 13.349 1.00 70.50 181 PHE A N 1
ATOM 1435 C CA . PHE A 1 181 ? -19.089 13.724 14.042 1.00 70.50 181 PHE A CA 1
ATOM 1436 C C . PHE A 1 181 ? -20.068 14.458 14.958 1.00 70.50 181 PHE A C 1
ATOM 1438 O O . PHE A 1 181 ? -21.100 14.938 14.496 1.00 70.50 181 PHE A O 1
ATOM 1445 N N . SER A 1 182 ? -19.749 14.541 16.245 1.00 74.44 182 SER A N 1
ATOM 1446 C CA . SER A 1 182 ? -20.443 15.406 17.200 1.00 74.44 182 SER A CA 1
ATOM 1447 C C . SER A 1 182 ? -19.661 16.706 17.370 1.00 74.44 182 SER A C 1
ATOM 1449 O O . SER A 1 182 ? -18.431 16.673 17.470 1.00 74.44 182 SER A O 1
ATOM 1451 N N . GLU A 1 183 ? -20.357 17.841 17.412 1.00 77.12 183 GLU A N 1
ATOM 1452 C CA . GLU A 1 183 ? -19.729 19.133 17.695 1.00 77.12 183 GLU A CA 1
ATOM 1453 C C . GLU A 1 183 ? -19.081 19.140 19.092 1.00 77.12 183 GLU A C 1
ATOM 1455 O O . GLU A 1 183 ? -19.617 18.531 20.024 1.00 77.12 183 GLU A O 1
ATOM 1460 N N . PRO A 1 184 ? -17.921 19.800 19.263 1.00 77.88 184 PRO A N 1
ATOM 1461 C CA . PRO A 1 184 ? -17.310 19.950 20.574 1.00 77.88 184 PRO A CA 1
ATOM 1462 C C . PRO A 1 184 ? -18.179 20.841 21.466 1.00 77.88 184 PRO A C 1
ATOM 1464 O O . PRO A 1 184 ? -18.631 21.910 21.057 1.00 77.88 184 PRO A O 1
ATOM 1467 N N . THR A 1 185 ? -18.375 20.427 22.715 1.00 79.88 185 THR A N 1
ATOM 1468 C CA . THR A 1 185 ? -19.083 21.224 23.717 1.00 79.88 185 THR A CA 1
ATOM 1469 C C . THR A 1 185 ? -18.285 22.489 24.035 1.00 79.88 185 THR A C 1
ATOM 1471 O O . THR A 1 185 ? -17.145 22.414 24.492 1.00 79.88 185 THR A O 1
ATOM 1474 N N . MET A 1 186 ? -18.876 23.661 23.798 1.00 82.12 186 MET A N 1
ATOM 1475 C CA . MET A 1 186 ? -18.281 24.944 24.177 1.00 82.12 186 MET A CA 1
ATOM 1476 C C . MET A 1 186 ? -18.644 25.273 25.628 1.00 82.12 186 MET A C 1
ATOM 1478 O O . MET A 1 186 ? -19.811 25.501 25.935 1.00 82.12 186 MET A O 1
ATOM 1482 N N . SER A 1 187 ? -17.654 25.322 26.521 1.00 82.19 187 SER A N 1
ATOM 1483 C CA . SER A 1 187 ? -17.821 25.883 27.867 1.00 82.19 187 SER A CA 1
ATOM 1484 C C . SER A 1 187 ? -17.269 27.314 27.908 1.00 82.19 187 SER A C 1
ATOM 1486 O O . SER A 1 187 ? -16.131 27.519 27.467 1.00 82.19 187 SER A O 1
ATOM 1488 N N . PRO A 1 188 ? -18.012 28.303 28.442 1.00 81.00 188 PRO A N 1
ATOM 1489 C CA . PRO A 1 188 ? -17.480 29.639 28.685 1.00 81.00 188 PRO A CA 1
ATOM 1490 C C . PRO A 1 188 ? -16.216 29.570 29.543 1.00 81.00 188 PRO A C 1
ATOM 1492 O O . PRO A 1 188 ? -16.136 28.791 30.491 1.00 81.00 188 PRO A O 1
ATOM 1495 N N . ARG A 1 189 ? -15.214 30.381 29.204 1.00 80.44 189 ARG A N 1
ATOM 1496 C CA . ARG A 1 189 ? -13.996 30.505 30.004 1.00 80.44 189 ARG A CA 1
ATOM 1497 C C . ARG A 1 189 ? -14.341 31.310 31.257 1.00 80.44 189 ARG A C 1
ATOM 1499 O O . ARG A 1 189 ? -14.773 32.452 31.122 1.00 80.44 189 ARG A O 1
ATOM 1506 N N . GLU A 1 190 ?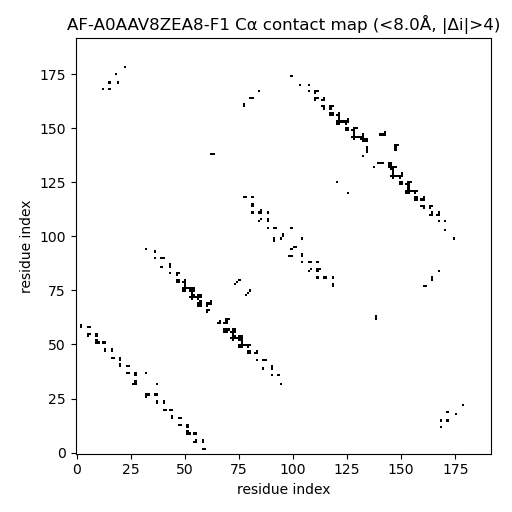 -14.169 30.734 32.443 1.00 79.56 190 GLU A N 1
ATOM 1507 C CA . GLU A 1 190 ? -14.292 31.486 33.694 1.00 79.56 190 GLU A CA 1
ATOM 1508 C C . GLU A 1 190 ? -13.207 32.571 33.709 1.00 79.56 190 GLU A C 1
ATOM 1510 O O . GLU A 1 190 ? -12.011 32.278 33.632 1.00 79.56 190 GLU A O 1
ATOM 1515 N N . ILE A 1 191 ? -13.632 33.834 33.712 1.00 76.94 191 ILE A N 1
ATOM 1516 C CA . ILE A 1 191 ? -12.748 34.983 33.902 1.00 76.94 191 ILE A CA 1
ATOM 1517 C C . ILE A 1 191 ? -12.749 35.246 35.407 1.00 76.94 191 ILE A C 1
ATOM 1519 O O . ILE A 1 191 ? -13.772 35.668 35.945 1.00 76.94 191 ILE A O 1
ATOM 1523 N N . ALA A 1 192 ? -11.636 34.911 36.062 1.00 67.25 192 ALA A N 1
ATOM 1524 C CA . ALA A 1 192 ? -11.351 35.292 37.444 1.00 67.25 192 ALA A CA 1
ATOM 1525 C C . ALA A 1 192 ? -10.861 36.743 37.516 1.00 67.25 192 ALA A C 1
ATOM 1527 O O . ALA A 1 192 ? -10.150 37.164 36.571 1.00 67.25 192 ALA A O 1
#

pLDDT: mean 91.33, std 9.01, range [44.84, 98.69]

Foldseek 3Di:
DQLVVLVVVLVVQLVLLVLQLVVQVVLCVVPVFDPVLNVLSVVLNVLSNQLSVLSNQLSVAPCVRDVVSNVVSCCSNLVSLLVSLVSVLVSQVSCPPVDDDPVLSVLSVVLSVLSVVLVCLLVVLVVVLVVQFDDDDNVDDDPPTGSNVSNVSNVVSVVSNVVSSVVSSVSCVVVSVVDDDDDDDDDDDDDD

InterPro domains:
  IPR019402 CWH43-like, N-terminal domain [PF10277] (8-177)
  IPR050911 DRAM/TMEM150 Autophagy Modulator [PTHR21324] (5-185)

Organism: NCBI:txid1265417

Mean predicted aligned error: 5.52 Å

Solvent-accessible surface area (backbone atoms only — not comparable to full-atom values): 10226 Å² total; per-residue (Å²): 114,73,54,58,54,49,50,53,49,34,51,54,50,46,50,49,43,50,52,52,36,50,52,55,50,52,49,39,69,75,63,75,47,61,71,64,54,60,54,52,42,55,51,39,41,55,35,40,50,48,11,35,51,9,47,47,34,36,54,71,26,44,61,88,76,37,43,70,57,16,53,54,10,45,48,30,24,54,53,36,36,43,54,32,43,48,51,50,36,54,45,46,57,74,37,46,83,86,42,76,56,71,67,59,47,50,50,40,44,53,34,35,52,52,29,50,51,23,49,50,43,20,52,54,27,38,53,53,12,61,78,39,53,66,64,95,46,98,83,57,88,48,91,85,29,40,34,37,71,35,36,51,52,10,52,55,23,42,54,50,27,55,54,39,53,52,54,45,58,55,63,47,55,69,62,56,73,73,64,80,88,76,82,82,86,85,73,84,80,85,83,129

Radius of gyration: 20.29 Å; Cα contacts (8 Å, |Δi|>4): 203; chains: 1; bounding box: 42×47×66 Å